Protein AF-A0A8H8DGX5-F1 (afdb_monomer)

Solvent-accessible surface area (backbone atoms only — not comparable to full-atom values): 12425 Å² total; per-residue (Å²): 137,85,83,86,73,70,70,66,57,62,66,70,76,58,77,70,97,82,66,95,74,72,73,77,76,46,53,68,57,53,39,52,53,36,49,49,57,37,48,64,55,73,50,54,71,78,89,77,65,89,70,89,73,80,76,54,49,68,50,48,32,48,53,38,50,51,50,35,48,52,58,53,44,56,55,46,26,74,76,59,35,63,68,54,41,51,51,48,48,48,50,13,25,51,52,22,47,53,51,45,50,52,48,30,52,50,50,25,72,76,66,71,44,65,51,50,74,74,70,58,79,79,58,41,66,53,4,32,56,31,17,47,31,42,52,44,27,73,74,43,34,84,46,67,48,62,37,78,93,58,79,42,76,44,47,29,36,42,36,42,39,52,54,45,50,48,38,45,55,48,18,71,75,53,70,47,54,64,55,35,50,26,27,52,37,1,34,50,46,29,44,52,39,48,40,55,62,39,76,52,96,94,38,66,22,55,86,52,75,85,71,35,77,52,57,32,42,60,82,94,76,86

pLDDT: mean 75.9, std 19.34, range [29.02, 96.75]

Nearest PDB structures (foldseek):
  8r2d-assembly1_D  TM=2.674E-01  e=3.491E+00  Homo sapiens
  8rbx-assembly1_d  TM=2.485E-01  e=2.627E+00  Homo sapiens
  8rc4-assembly1_d  TM=2.550E-01  e=4.220E+00  Homo sapiens

Organism: NCBI:txid278681

Radius of gyration: 19.04 Å; Cα contacts (8 Å, |Δi|>4): 240; chains: 1; bounding box: 58×37×53 Å

Mean predicted aligned error: 11.11 Å

Foldseek 3Di:
DDDDDPPVVVCLPDDDPPDDQDDNQPLVLQLLVLVVQLLVVLLDDPPPPPDDDPPVSVVSNVVSLVVSCVVLLVVCCVVQNPVLSVVLLCQQQPQLVVQLVVVLVVVCVVPVDCCSPPVADADSSLLSSLLSLLVCCVPFQQDWDAHDSNPDIDGSLQSNVVSLVSQVVSCVSRVNVSSSSSNVSSNVSSLCCQQAARDDPNDGHDPDPSSDPQSNDPPVRD

Sequence (222 aa):
IEGSGVPILDTLLFPDPADDGSPIQNPFQVTAVSLLGFYLRNSRSPEKEAQDEPDVLPMIALVVSVVSLLLCGKYLERVWGSRELLLFCAVSGVVPMFAAFLFFVFEYVGTNNPDYLYSVQANGMTAVLCGFSVAFKHLVPEHTVKLFAGAVSVRVKYFPFAFLALHLVLAILTGLLPRVVMAASGLMTSWVYVRFFRMQDGTRGDRSETFSFASFFPELIQ

InterPro domains:
  IPR013861 TMEM115/Pdh1/Rbl19 [PF08551] (59-137)
  IPR013861 TMEM115/Pdh1/Rbl19 [PTHR13377] (60-222)
  IPR035952 Rhomboid-like superfamily [G3DSA:1.20.1540.10] (58-203)
  IPR035952 Rhomboid-like superfamily [SSF144091] (62-197)

Secondary structure (DSSP, 8-state):
------HHHHHHH---TT-S------HHHHHHHHHHHHHHHHTS-GGG-SSS---HHHHHHHHHHHHHHHHHHHHHHHHH-HHHHHHHHHHHHHHHHHHHHHHHHHHHHHH--THHHHT----HHHHHHHHHHHHHHHH-TT-EEEEGGGTEEEEGGGHHHHHHHHHHHHHHHH--HHHHHHHHHHHHHHHHIIIII-EETTEES---GGG-SGGGS-GGG-

Structure (mmCIF, N/CA/C/O backbone):
data_AF-A0A8H8DGX5-F1
#
_entry.id   AF-A0A8H8DGX5-F1
#
loop_
_atom_site.group_PDB
_atom_site.id
_atom_site.type_symbol
_atom_site.label_atom_id
_atom_site.label_alt_id
_atom_site.label_comp_id
_atom_site.label_asym_id
_atom_site.label_entity_id
_atom_site.label_seq_id
_atom_site.pdbx_PDB_ins_code
_atom_site.Cartn_x
_atom_site.Cartn_y
_atom_site.Cartn_z
_atom_site.occupancy
_atom_site.B_iso_or_equiv
_atom_site.auth_seq_id
_atom_site.auth_comp_id
_atom_site.auth_asym_id
_atom_site.auth_atom_id
_atom_site.pdbx_PDB_model_num
ATOM 1 N N . ILE A 1 1 ? 37.840 15.564 19.193 1.00 36.91 1 ILE A N 1
ATOM 2 C CA . ILE A 1 1 ? 37.782 14.306 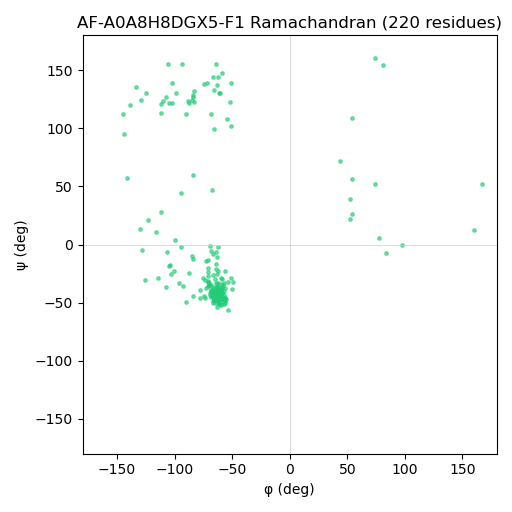18.417 1.00 36.91 1 ILE A CA 1
ATOM 3 C C . ILE A 1 1 ? 36.406 13.695 18.702 1.00 36.91 1 ILE A C 1
ATOM 5 O O . ILE A 1 1 ? 36.288 12.812 19.531 1.00 36.91 1 ILE A O 1
ATOM 9 N N . GLU A 1 2 ? 35.288 14.338 18.368 1.00 32.91 2 GLU A N 1
ATOM 10 C CA . GLU A 1 2 ? 34.785 14.683 17.027 1.00 32.91 2 GLU A CA 1
ATOM 11 C C . GLU A 1 2 ? 34.701 13.439 16.132 1.00 32.91 2 GLU A C 1
ATOM 13 O O . GLU A 1 2 ? 35.735 12.874 15.784 1.00 32.91 2 GLU A O 1
ATOM 18 N N . GLY A 1 3 ? 33.475 12.982 15.836 1.00 29.02 3 GLY A N 1
ATOM 19 C CA . GLY A 1 3 ? 33.256 11.768 15.041 1.00 29.02 3 GLY A CA 1
ATOM 20 C C . GLY A 1 3 ? 31.832 11.194 15.031 1.00 29.02 3 GLY A C 1
ATOM 21 O O . GLY A 1 3 ? 31.654 10.020 15.324 1.00 29.02 3 GLY A O 1
ATOM 22 N N . SER A 1 4 ? 30.834 12.027 14.714 1.00 34.44 4 SER A N 1
ATOM 23 C CA . SER A 1 4 ? 29.642 11.683 13.908 1.00 34.44 4 SER A CA 1
ATOM 24 C C . SER A 1 4 ? 28.901 10.352 14.166 1.00 34.44 4 SER A C 1
ATOM 26 O O . SER A 1 4 ? 28.879 9.470 13.308 1.00 34.44 4 SER A O 1
ATOM 28 N N . GLY A 1 5 ? 28.183 10.246 15.285 1.00 31.14 5 GLY A N 1
ATOM 29 C CA . GLY A 1 5 ? 26.970 9.421 15.346 1.00 31.14 5 GLY A CA 1
ATOM 30 C C . GLY A 1 5 ? 25.805 10.249 14.808 1.00 31.14 5 GLY A C 1
ATOM 31 O O . GLY A 1 5 ? 25.598 11.363 15.279 1.00 31.14 5 GLY A O 1
ATOM 32 N N . VAL A 1 6 ? 25.111 9.766 13.776 1.00 39.84 6 VAL A N 1
ATOM 33 C CA . VAL A 1 6 ? 24.032 10.485 13.077 1.00 39.84 6 VAL A CA 1
ATOM 34 C C . VAL A 1 6 ? 22.964 10.946 14.091 1.00 39.84 6 VAL A C 1
ATOM 36 O O . VAL A 1 6 ? 22.190 10.111 14.561 1.00 39.84 6 VAL A O 1
ATOM 39 N N . PRO A 1 7 ? 22.861 12.254 14.407 1.00 37.41 7 PRO A N 1
ATOM 40 C CA . PRO A 1 7 ? 22.011 12.763 15.493 1.00 37.41 7 PRO A CA 1
ATOM 41 C C . PRO A 1 7 ? 20.506 12.613 15.217 1.00 37.41 7 PRO A C 1
ATOM 43 O O . PRO A 1 7 ? 19.678 12.867 16.080 1.00 37.41 7 PRO A O 1
ATOM 46 N N . ILE A 1 8 ? 20.141 12.170 14.013 1.00 38.59 8 ILE A N 1
ATOM 47 C CA . ILE A 1 8 ? 18.756 11.991 13.576 1.00 38.59 8 ILE A CA 1
ATOM 48 C C . ILE A 1 8 ? 18.120 10.756 14.235 1.00 38.59 8 ILE A C 1
ATOM 50 O O . ILE A 1 8 ? 16.914 10.761 14.459 1.00 38.59 8 ILE A O 1
ATOM 54 N N . LEU A 1 9 ? 18.898 9.711 14.563 1.00 31.91 9 LEU A N 1
ATOM 55 C CA . LEU A 1 9 ? 18.352 8.456 15.103 1.00 31.91 9 LEU A CA 1
ATOM 56 C C . LEU A 1 9 ? 17.983 8.541 16.591 1.00 31.91 9 LEU A C 1
ATOM 58 O O . LEU A 1 9 ? 16.938 8.018 16.974 1.00 31.91 9 LEU A O 1
ATOM 62 N N . ASP A 1 10 ? 18.789 9.225 17.407 1.00 31.92 10 ASP A N 1
ATOM 63 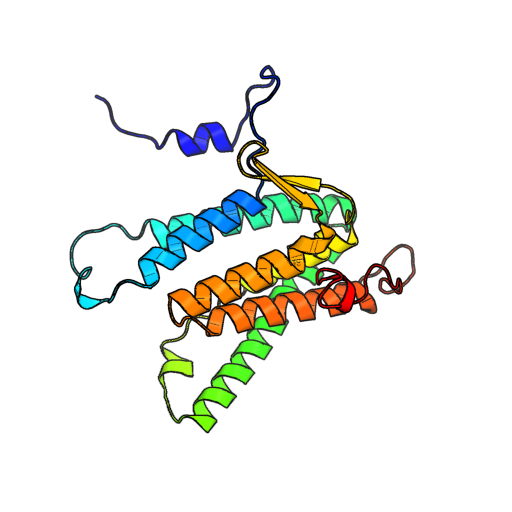C CA . ASP A 1 10 ? 18.521 9.365 18.847 1.00 31.92 10 ASP A CA 1
ATOM 64 C C . ASP A 1 10 ? 17.305 10.264 19.107 1.00 31.92 10 ASP A C 1
ATOM 66 O O . ASP A 1 10 ? 16.484 9.970 19.973 1.00 31.92 10 ASP A O 1
ATOM 70 N N . THR A 1 11 ? 17.106 11.291 18.275 1.00 38.62 11 THR A N 1
ATOM 71 C CA . THR A 1 11 ? 15.896 12.129 18.298 1.00 38.62 11 THR A CA 1
ATOM 72 C C . THR A 1 11 ? 14.648 11.395 17.778 1.00 38.62 11 THR A C 1
ATOM 74 O O . THR A 1 11 ? 13.528 11.790 18.094 1.00 38.62 11 THR A O 1
ATOM 77 N N . LEU A 1 12 ? 14.807 10.313 17.004 1.00 38.09 12 LEU A N 1
ATOM 78 C CA . LEU A 1 12 ? 13.698 9.538 16.425 1.00 38.09 12 LEU A CA 1
ATOM 79 C C . LEU A 1 12 ? 13.159 8.435 17.349 1.00 38.09 12 LEU A C 1
ATOM 81 O O . LEU A 1 12 ? 12.013 8.017 17.180 1.00 38.09 12 LEU A O 1
ATOM 85 N N . LEU A 1 13 ? 13.971 7.935 18.286 1.00 33.38 13 LEU A N 1
ATOM 86 C CA . LEU A 1 13 ? 13.658 6.734 19.073 1.00 33.38 13 LEU A CA 1
ATOM 87 C C . LEU A 1 13 ? 13.189 7.015 20.509 1.00 33.38 13 LEU A C 1
ATOM 89 O O . LEU A 1 13 ? 12.441 6.197 21.048 1.00 33.38 13 LEU A O 1
ATOM 93 N N . PHE A 1 14 ? 13.552 8.153 21.112 1.00 37.28 14 PHE A N 1
ATOM 94 C CA . PHE A 1 14 ? 13.179 8.483 22.495 1.00 37.28 14 PHE A CA 1
ATOM 95 C C . PHE A 1 14 ? 12.894 9.988 22.667 1.00 37.28 14 PHE A C 1
ATOM 97 O O . PHE A 1 14 ? 13.827 10.758 22.882 1.00 37.28 14 PHE A O 1
ATOM 104 N N . PRO A 1 15 ? 11.628 10.441 22.575 1.00 38.12 15 PRO A N 1
ATOM 105 C CA . PRO A 1 15 ? 11.299 11.836 22.848 1.00 38.12 15 PRO A CA 1
ATOM 106 C C . PRO A 1 15 ? 11.342 12.124 24.358 1.00 38.12 15 PRO A C 1
ATOM 108 O O . PRO A 1 15 ? 10.875 11.322 25.170 1.00 38.12 15 PRO A O 1
ATOM 111 N N . ASP A 1 16 ? 11.907 13.279 24.713 1.00 35.84 16 ASP A N 1
ATOM 112 C CA . ASP A 1 16 ? 11.967 13.812 26.078 1.00 35.84 16 ASP A CA 1
ATOM 113 C C . ASP A 1 16 ? 10.535 14.050 26.610 1.00 35.84 16 ASP A C 1
ATOM 115 O O . ASP A 1 16 ? 9.722 14.654 25.903 1.00 35.84 16 ASP A O 1
ATOM 119 N N . PRO A 1 17 ? 10.172 13.573 27.817 1.00 39.22 17 PRO A N 1
ATOM 120 C CA . PRO A 1 17 ? 8.807 13.668 28.346 1.00 39.22 17 PRO A CA 1
ATOM 121 C C . PRO A 1 17 ? 8.266 15.093 28.571 1.00 39.22 17 PRO A C 1
ATOM 123 O O . PRO A 1 17 ? 7.116 15.220 28.994 1.00 39.22 17 PRO A O 1
ATOM 126 N N . ALA A 1 18 ? 9.049 16.147 28.322 1.00 37.75 18 ALA A N 1
ATOM 127 C CA . ALA A 1 18 ? 8.712 17.523 28.689 1.00 37.75 18 ALA A CA 1
ATOM 128 C C . ALA A 1 18 ? 8.511 18.519 27.524 1.00 37.75 18 ALA A C 1
ATOM 130 O O . ALA A 1 18 ? 8.402 19.710 27.806 1.00 37.75 18 ALA A O 1
ATOM 131 N N . ASP A 1 19 ? 8.427 18.087 26.259 1.00 39.16 19 ASP A N 1
ATOM 132 C CA . ASP A 1 19 ? 8.264 19.014 25.119 1.00 39.16 19 ASP A CA 1
ATOM 133 C C . ASP A 1 19 ? 6.877 18.939 24.451 1.00 39.16 19 ASP A C 1
ATOM 135 O O . ASP A 1 19 ? 6.406 17.891 23.999 1.00 39.16 19 ASP A O 1
ATOM 139 N N . ASP A 1 20 ? 6.222 20.095 24.395 1.00 38.06 20 ASP A N 1
ATOM 140 C CA . ASP A 1 20 ? 4.807 20.354 24.144 1.00 38.06 20 ASP A CA 1
ATOM 141 C C . ASP A 1 20 ? 4.496 20.657 22.670 1.00 38.06 20 ASP A C 1
ATOM 143 O O . ASP A 1 20 ? 3.719 21.549 22.350 1.00 38.06 20 ASP A O 1
ATOM 147 N N . GLY A 1 21 ? 5.053 19.901 21.728 1.00 38.28 21 GLY A N 1
ATOM 148 C CA . GLY A 1 21 ? 4.774 20.168 20.310 1.00 38.28 21 GLY A CA 1
ATOM 149 C C . GLY A 1 21 ? 5.768 19.615 19.307 1.00 38.28 21 GLY A C 1
ATOM 150 O O . GLY A 1 21 ? 5.695 19.965 18.125 1.00 38.28 21 GLY A O 1
ATOM 151 N N . SER A 1 22 ? 6.671 18.732 19.728 1.00 33.09 22 SER A N 1
ATOM 152 C CA . SER A 1 22 ? 7.560 18.050 18.798 1.00 33.09 22 SER A CA 1
ATOM 153 C C . SER A 1 22 ? 6.756 17.172 17.819 1.00 33.09 22 SER A C 1
ATOM 155 O O . SER A 1 22 ? 5.780 16.508 18.196 1.00 33.09 22 SER A O 1
ATOM 157 N N . PRO A 1 23 ? 7.102 17.186 16.517 1.00 36.25 23 PRO A N 1
ATOM 158 C CA . PRO A 1 23 ? 6.368 16.429 15.524 1.00 36.25 23 PRO A CA 1
ATOM 159 C C . PRO A 1 23 ? 6.618 14.953 15.800 1.00 36.25 23 PRO A C 1
ATOM 161 O O . PRO A 1 23 ? 7.718 14.455 15.573 1.00 36.25 23 PRO A O 1
ATOM 164 N N . ILE A 1 24 ? 5.581 14.234 16.228 1.00 36.00 24 ILE A N 1
ATOM 165 C CA . ILE A 1 24 ? 5.517 12.787 16.041 1.00 36.00 24 ILE A CA 1
ATOM 166 C C . ILE A 1 24 ? 5.800 12.573 14.550 1.00 36.00 24 ILE A C 1
ATOM 168 O O . ILE A 1 24 ? 4.942 12.861 13.710 1.00 36.00 24 ILE A O 1
ATOM 172 N N . GLN A 1 25 ? 7.022 12.166 14.194 1.00 45.84 25 GLN A N 1
ATOM 173 C CA . GLN A 1 25 ? 7.358 11.863 12.812 1.00 45.84 25 GLN A CA 1
ATOM 174 C C . GLN A 1 25 ? 6.536 10.642 12.441 1.00 45.84 25 GLN A C 1
ATOM 176 O O . GLN A 1 25 ? 6.826 9.511 12.824 1.00 45.84 25 GLN A O 1
ATOM 181 N N . ASN A 1 26 ? 5.429 10.917 11.758 1.00 53.56 26 ASN A N 1
ATOM 182 C CA . ASN A 1 26 ? 4.460 9.929 11.356 1.00 53.56 26 ASN A CA 1
ATOM 183 C C . ASN A 1 26 ? 5.196 8.790 10.623 1.00 53.56 26 ASN A C 1
ATOM 185 O O . ASN A 1 26 ? 5.839 9.070 9.605 1.00 53.56 26 ASN A O 1
ATOM 189 N N . PRO A 1 27 ? 5.099 7.525 11.078 1.00 48.22 27 PRO A N 1
ATOM 190 C CA . PRO A 1 27 ? 5.798 6.406 10.454 1.00 48.22 27 PRO A CA 1
ATOM 191 C C . PRO A 1 27 ? 5.521 6.311 8.953 1.00 48.22 27 PRO A C 1
ATOM 193 O O . PRO A 1 27 ? 6.432 5.967 8.211 1.00 48.22 27 PRO A O 1
ATOM 196 N N . PHE A 1 28 ? 4.326 6.700 8.488 1.00 52.06 28 PHE A N 1
ATOM 197 C CA . PHE A 1 28 ? 3.990 6.748 7.059 1.00 52.06 28 PHE A CA 1
ATOM 198 C C . PHE A 1 28 ? 4.752 7.833 6.294 1.00 52.06 28 PHE A C 1
ATOM 200 O O . PHE A 1 28 ? 5.113 7.630 5.136 1.00 52.06 28 PHE A O 1
ATOM 207 N N . GLN A 1 29 ? 5.011 8.979 6.927 1.00 52.12 29 GLN A N 1
ATOM 208 C CA . GLN A 1 29 ? 5.809 10.050 6.334 1.00 52.12 29 GLN A CA 1
ATOM 209 C C . GLN A 1 29 ? 7.263 9.610 6.182 1.00 52.12 29 GLN A C 1
ATOM 211 O O . GLN A 1 29 ? 7.857 9.814 5.126 1.00 52.12 29 GLN A O 1
ATOM 216 N N . VAL A 1 30 ? 7.811 8.967 7.216 1.00 52.41 30 VAL A N 1
ATOM 217 C CA . VAL A 1 30 ? 9.171 8.424 7.192 1.00 52.41 30 VAL A CA 1
ATOM 218 C C . VAL A 1 30 ? 9.282 7.356 6.097 1.00 52.41 30 VAL A C 1
ATOM 220 O O . VAL A 1 30 ? 10.174 7.453 5.260 1.00 52.41 30 VAL A O 1
ATOM 223 N N . THR A 1 31 ? 8.318 6.427 5.990 1.00 57.84 31 THR A N 1
ATOM 224 C CA . THR A 1 31 ? 8.273 5.445 4.888 1.00 57.84 31 THR A CA 1
ATOM 225 C C . THR A 1 31 ? 8.263 6.110 3.517 1.00 57.84 31 THR A C 1
ATOM 227 O O . THR A 1 31 ? 9.036 5.720 2.647 1.00 57.84 31 THR A O 1
ATOM 230 N N . ALA A 1 32 ? 7.403 7.110 3.310 1.00 57.41 32 ALA A N 1
ATOM 231 C CA . ALA A 1 32 ? 7.254 7.764 2.014 1.00 57.41 32 ALA A CA 1
ATOM 232 C C . ALA A 1 32 ? 8.532 8.505 1.587 1.00 57.41 32 ALA A C 1
ATOM 234 O O . ALA A 1 32 ? 8.959 8.379 0.440 1.00 57.41 32 ALA A O 1
ATOM 235 N N . VAL A 1 33 ? 9.174 9.229 2.510 1.00 57.44 33 VAL A N 1
ATOM 236 C CA . VAL A 1 33 ? 10.413 9.978 2.239 1.00 57.44 33 VAL A CA 1
ATOM 237 C C . VAL A 1 33 ? 11.587 9.033 1.986 1.00 57.44 33 VAL A C 1
ATOM 239 O O . VAL A 1 33 ? 12.353 9.248 1.048 1.00 57.44 33 VAL A O 1
ATOM 242 N N . SER A 1 34 ? 11.717 7.954 2.758 1.00 57.34 34 SER A N 1
ATOM 243 C CA . SER A 1 34 ? 12.792 6.976 2.559 1.00 57.34 34 SER A CA 1
ATOM 244 C C . SER A 1 34 ? 12.607 6.152 1.291 1.00 57.34 34 SER A C 1
ATOM 246 O O . SER A 1 34 ? 13.586 5.874 0.600 1.00 57.34 34 SER A O 1
ATOM 248 N N . LEU A 1 35 ? 11.362 5.815 0.938 1.00 62.41 35 LEU A N 1
ATOM 249 C CA . LEU A 1 35 ? 11.052 5.201 -0.350 1.00 62.41 35 LEU A CA 1
ATOM 250 C C . LEU A 1 35 ? 11.410 6.138 -1.497 1.00 62.41 35 LEU A C 1
ATOM 252 O O . LEU A 1 35 ? 12.072 5.682 -2.419 1.00 62.41 35 LEU A O 1
ATOM 256 N N . LEU A 1 36 ? 11.037 7.422 -1.426 1.00 62.09 36 LEU A N 1
ATOM 257 C CA . LEU A 1 36 ? 11.379 8.430 -2.433 1.00 62.09 36 LEU A CA 1
ATOM 258 C C . LEU A 1 36 ? 12.900 8.602 -2.574 1.00 62.09 36 LEU A C 1
ATOM 260 O O . LEU A 1 36 ? 13.405 8.599 -3.692 1.00 62.09 36 LEU A O 1
ATOM 264 N N . GLY A 1 37 ? 13.638 8.689 -1.463 1.00 57.62 37 GLY A N 1
ATOM 265 C CA . GLY A 1 37 ? 15.101 8.800 -1.469 1.00 57.62 37 GLY A CA 1
ATOM 266 C C . GLY A 1 37 ? 15.792 7.588 -2.100 1.00 57.62 37 GLY A C 1
ATOM 267 O O . GLY A 1 37 ? 16.657 7.747 -2.960 1.00 57.62 37 GLY A O 1
ATOM 268 N N . PHE A 1 38 ? 15.357 6.375 -1.747 1.00 60.88 38 PHE A N 1
ATOM 269 C CA . PHE A 1 38 ? 15.803 5.143 -2.405 1.00 60.88 38 PHE A CA 1
ATOM 270 C C . PHE A 1 38 ? 15.493 5.160 -3.907 1.00 60.88 38 PHE A C 1
ATOM 272 O O . PHE A 1 38 ? 16.322 4.780 -4.735 1.00 60.88 38 PHE A O 1
ATOM 279 N N . TYR A 1 39 ? 14.304 5.643 -4.261 1.00 57.31 39 TYR A N 1
ATOM 280 C CA . TYR A 1 39 ? 13.828 5.671 -5.634 1.00 57.31 39 TYR A CA 1
ATOM 281 C C . TYR A 1 39 ? 14.615 6.620 -6.536 1.00 57.31 39 TYR A C 1
ATOM 283 O O . TYR A 1 39 ? 14.966 6.254 -7.655 1.00 57.31 39 TYR A O 1
ATOM 291 N N . LEU A 1 40 ? 14.908 7.828 -6.053 1.00 56.28 40 LEU A N 1
ATOM 292 C CA . LEU A 1 40 ? 15.629 8.838 -6.825 1.00 56.28 40 LEU A CA 1
ATOM 293 C C . LEU A 1 40 ? 17.056 8.384 -7.163 1.00 56.28 40 LEU A C 1
ATOM 295 O O . LEU A 1 40 ? 17.532 8.681 -8.259 1.00 56.28 40 LEU A O 1
ATOM 299 N N . ARG A 1 41 ? 17.715 7.604 -6.293 1.00 57.22 41 ARG A N 1
ATOM 300 C CA . ARG A 1 41 ? 19.047 7.049 -6.587 1.00 57.22 41 ARG A CA 1
ATOM 301 C C . ARG A 1 41 ? 19.007 5.892 -7.579 1.00 57.22 41 ARG A C 1
ATOM 303 O O . ARG A 1 41 ? 19.779 5.910 -8.527 1.00 57.22 41 ARG A O 1
ATOM 310 N N . ASN A 1 42 ? 18.074 4.948 -7.432 1.00 52.78 42 ASN A N 1
ATOM 311 C CA . ASN A 1 42 ? 17.970 3.793 -8.339 1.00 52.78 42 ASN A CA 1
ATOM 312 C C . ASN A 1 42 ? 17.560 4.175 -9.783 1.00 52.78 42 ASN A C 1
ATOM 314 O O . ASN A 1 42 ? 17.554 3.325 -10.666 1.00 52.78 42 ASN A O 1
ATOM 318 N N . SER A 1 43 ? 17.192 5.439 -10.025 1.00 54.41 43 SER A N 1
ATOM 319 C CA . SER A 1 43 ? 16.937 6.002 -11.360 1.00 54.41 43 SER A CA 1
ATOM 320 C C . SER A 1 43 ? 18.197 6.492 -12.091 1.00 54.41 43 SER A C 1
ATOM 322 O O . SER A 1 43 ? 18.138 6.786 -13.284 1.00 54.41 43 SER A O 1
ATOM 324 N N . ARG A 1 44 ? 19.343 6.606 -11.401 1.00 49.69 44 ARG A N 1
ATOM 325 C CA . ARG A 1 44 ? 20.615 6.996 -12.023 1.00 49.69 44 ARG A CA 1
ATOM 326 C C . ARG A 1 44 ? 21.298 5.770 -12.637 1.00 49.69 44 ARG A C 1
ATOM 328 O O . ARG A 1 44 ? 21.448 4.746 -11.984 1.00 49.69 44 ARG A O 1
ATOM 335 N N . SER A 1 45 ? 21.687 5.903 -13.908 1.00 46.44 45 SER A N 1
ATOM 336 C CA . SER A 1 45 ? 22.320 4.860 -14.729 1.00 46.44 45 SER A CA 1
ATOM 337 C C . SER A 1 45 ? 23.537 4.206 -14.038 1.00 46.44 45 SER A C 1
ATOM 339 O O . SER A 1 45 ? 24.358 4.936 -13.473 1.00 46.44 45 SER A O 1
ATOM 341 N N . PRO A 1 46 ? 23.701 2.869 -14.138 1.00 49.44 46 PRO A N 1
ATOM 342 C CA . PRO A 1 46 ? 24.761 2.094 -13.475 1.00 49.44 46 PRO A CA 1
ATOM 343 C C . PRO A 1 46 ? 26.197 2.443 -13.905 1.00 49.44 46 PRO A C 1
ATOM 345 O O . PRO A 1 46 ? 27.146 2.017 -13.255 1.00 49.44 46 PRO A O 1
ATOM 348 N N . GLU A 1 47 ? 26.393 3.237 -14.961 1.00 48.06 47 GLU A N 1
ATOM 349 C CA . GLU A 1 47 ? 27.731 3.578 -15.472 1.00 48.06 47 GLU A CA 1
ATOM 350 C C . GLU A 1 47 ? 28.554 4.520 -14.574 1.00 48.06 47 GLU A C 1
ATOM 352 O O . GLU A 1 47 ? 29.753 4.662 -14.801 1.00 48.06 47 GLU A O 1
ATOM 357 N N . LYS A 1 48 ? 27.960 5.177 -13.565 1.00 44.59 48 LYS A N 1
ATOM 358 C CA . LYS A 1 48 ? 28.670 6.196 -12.762 1.00 44.59 48 LYS A CA 1
ATOM 359 C C . LYS A 1 48 ? 29.070 5.791 -11.340 1.00 44.59 48 LYS A C 1
ATOM 361 O O . LYS A 1 48 ? 29.785 6.559 -10.710 1.00 44.59 48 LYS A O 1
ATOM 366 N N . GLU A 1 49 ? 28.662 4.626 -10.839 1.00 47.78 49 GLU A N 1
ATOM 367 C CA . GLU A 1 49 ? 28.827 4.258 -9.415 1.00 47.78 49 GLU A CA 1
ATOM 368 C C . GLU A 1 49 ? 29.619 2.955 -9.185 1.00 47.78 49 GLU A C 1
ATOM 370 O O . GLU A 1 49 ? 29.546 2.363 -8.115 1.00 47.78 49 GLU A O 1
ATOM 375 N N . ALA A 1 50 ? 30.430 2.495 -10.144 1.00 48.34 50 ALA A N 1
ATOM 376 C CA . ALA A 1 50 ? 31.298 1.329 -9.922 1.00 48.34 50 ALA A CA 1
ATOM 377 C C . ALA A 1 50 ? 32.464 1.586 -8.933 1.00 48.34 50 ALA A C 1
ATOM 379 O O . ALA A 1 50 ? 33.241 0.673 -8.661 1.00 48.34 50 ALA A O 1
ATOM 380 N N . GLN A 1 51 ? 32.607 2.798 -8.387 1.00 43.50 51 GLN A N 1
ATOM 381 C CA . GLN A 1 51 ? 33.721 3.151 -7.509 1.00 43.50 51 GLN A CA 1
ATOM 382 C C . GLN A 1 51 ? 33.262 4.134 -6.407 1.00 43.50 51 GLN A C 1
ATOM 384 O O . GLN A 1 51 ? 32.958 5.286 -6.698 1.00 43.50 51 GLN A O 1
ATOM 389 N N . ASP A 1 52 ? 33.252 3.671 -5.151 1.00 46.94 52 ASP A N 1
ATOM 390 C CA . ASP A 1 52 ? 33.307 4.474 -3.909 1.00 46.94 52 ASP A CA 1
ATOM 391 C C . ASP A 1 52 ? 32.079 5.281 -3.413 1.00 46.94 52 ASP A C 1
ATOM 393 O O . ASP A 1 52 ? 32.221 6.423 -2.980 1.00 46.94 52 ASP A O 1
ATOM 397 N N . GLU A 1 53 ? 30.890 4.678 -3.279 1.00 52.75 53 GLU A N 1
ATOM 398 C CA . GLU A 1 53 ? 29.933 5.145 -2.251 1.00 52.75 53 GLU A CA 1
ATOM 399 C C . GLU A 1 53 ? 29.340 3.973 -1.452 1.00 52.75 53 GLU A C 1
ATOM 401 O O . GLU A 1 53 ? 28.931 2.978 -2.047 1.00 52.75 53 GLU A O 1
ATOM 406 N N . PRO A 1 54 ? 29.249 4.059 -0.109 1.00 54.09 54 PRO A N 1
ATOM 407 C CA . PRO A 1 54 ? 28.638 3.005 0.691 1.00 54.09 54 PRO A CA 1
ATOM 408 C C . PRO A 1 54 ? 27.157 2.830 0.312 1.00 54.09 54 PRO A C 1
ATOM 410 O O . PRO A 1 54 ? 26.449 3.805 0.046 1.00 54.09 54 PRO A O 1
ATOM 413 N N . ASP A 1 55 ? 26.664 1.589 0.327 1.00 63.06 55 ASP A N 1
ATOM 414 C CA . ASP A 1 55 ? 25.279 1.184 0.019 1.00 63.06 55 ASP A CA 1
ATOM 415 C C . ASP A 1 55 ? 24.243 1.675 1.063 1.00 63.06 55 ASP A C 1
ATOM 417 O O . ASP A 1 55 ? 23.384 0.939 1.544 1.00 63.06 55 ASP A O 1
ATOM 421 N N . VAL A 1 56 ? 24.295 2.947 1.458 1.00 66.12 56 VAL A N 1
ATOM 422 C CA . VAL A 1 56 ? 23.536 3.504 2.587 1.00 66.12 56 VAL A CA 1
ATOM 423 C C . VAL A 1 56 ? 22.040 3.619 2.314 1.00 66.12 56 VAL A C 1
ATOM 425 O O . VAL A 1 56 ? 21.231 3.467 3.221 1.00 66.12 56 VAL A O 1
ATOM 428 N N . LEU A 1 57 ? 21.630 3.855 1.069 1.00 65.75 57 LEU A N 1
ATOM 429 C CA . LEU A 1 57 ? 20.226 4.095 0.720 1.00 65.75 57 LEU A CA 1
ATOM 430 C C . LEU A 1 57 ? 19.322 2.851 0.741 1.00 65.75 57 LEU A C 1
ATOM 432 O O . LEU A 1 57 ? 18.246 2.946 1.337 1.00 65.75 57 LEU A O 1
ATOM 436 N N . PRO A 1 58 ? 19.700 1.686 0.171 1.00 70.50 58 PRO A N 1
ATOM 437 C CA . PRO A 1 58 ? 18.948 0.449 0.399 1.00 70.50 58 PRO A CA 1
ATOM 438 C C . PRO A 1 58 ? 18.884 0.095 1.887 1.00 70.50 58 PRO A C 1
ATOM 440 O O . PRO A 1 58 ? 17.833 -0.334 2.361 1.00 70.50 58 PRO A O 1
ATOM 443 N N . MET A 1 59 ? 19.959 0.341 2.643 1.00 75.06 59 MET A N 1
ATOM 444 C CA . MET A 1 59 ? 19.963 0.131 4.090 1.00 75.06 59 MET A CA 1
ATOM 445 C C . MET A 1 59 ? 18.999 1.069 4.823 1.00 75.06 59 MET A C 1
ATOM 447 O O . MET A 1 59 ? 18.239 0.610 5.670 1.00 75.06 59 MET A O 1
ATOM 451 N N . ILE A 1 60 ? 18.951 2.356 4.468 1.00 76.44 60 ILE A N 1
ATOM 452 C CA . ILE A 1 60 ? 17.983 3.310 5.028 1.00 76.44 60 ILE A CA 1
ATOM 453 C C . ILE A 1 60 ? 16.552 2.869 4.704 1.00 76.44 60 ILE A C 1
ATOM 455 O O . ILE A 1 60 ? 15.708 2.832 5.597 1.00 76.44 60 ILE A O 1
ATOM 459 N N . ALA A 1 61 ? 16.267 2.486 3.456 1.00 74.31 61 ALA A N 1
ATOM 460 C CA . ALA A 1 61 ? 14.940 2.012 3.063 1.00 74.31 61 ALA A CA 1
ATOM 461 C C . ALA A 1 61 ? 14.535 0.730 3.805 1.00 74.31 61 ALA A C 1
ATOM 463 O O . ALA A 1 61 ? 13.372 0.590 4.194 1.00 74.31 61 ALA A O 1
ATOM 464 N N . LEU A 1 62 ? 15.484 -0.181 4.036 1.00 77.62 62 LEU A N 1
ATOM 465 C CA . LEU A 1 62 ? 15.285 -1.383 4.840 1.00 77.62 62 LEU A CA 1
ATOM 466 C C . LEU A 1 62 ? 14.957 -1.022 6.292 1.00 77.62 62 LEU A C 1
ATOM 468 O O . LEU A 1 62 ? 13.920 -1.447 6.795 1.00 77.62 62 LEU A O 1
ATOM 472 N N . VAL A 1 63 ? 15.799 -0.212 6.943 1.00 84.88 63 VAL A N 1
ATOM 473 C CA . VAL A 1 63 ? 15.606 0.231 8.333 1.00 84.88 63 VAL A CA 1
ATOM 474 C C . VAL A 1 63 ? 14.248 0.895 8.488 1.00 84.88 63 VAL A C 1
ATOM 476 O O . VAL A 1 63 ? 13.486 0.545 9.384 1.00 84.88 63 VAL A O 1
ATOM 479 N N . VAL A 1 64 ? 13.899 1.795 7.574 1.00 81.00 64 VAL A N 1
ATOM 480 C CA . VAL A 1 64 ? 12.618 2.493 7.609 1.00 81.00 64 VAL A CA 1
ATOM 481 C C . VAL A 1 64 ? 11.463 1.523 7.412 1.00 81.00 64 VAL A C 1
ATOM 483 O O . VAL A 1 64 ? 10.504 1.578 8.169 1.00 81.00 64 VAL A O 1
ATOM 486 N N . SER A 1 65 ? 11.558 0.589 6.466 1.00 84.12 65 SER A N 1
ATOM 487 C CA . SER A 1 65 ? 10.510 -0.415 6.263 1.00 84.12 65 SER A CA 1
ATOM 488 C C . SER A 1 65 ? 10.313 -1.295 7.499 1.00 84.12 65 SER A C 1
ATOM 490 O O . SER A 1 65 ? 9.175 -1.575 7.868 1.00 84.12 65 SER A O 1
ATOM 492 N N . VAL A 1 66 ? 11.400 -1.689 8.170 1.00 87.38 66 VAL A N 1
ATOM 493 C CA . VAL A 1 66 ? 11.358 -2.463 9.420 1.00 87.38 66 VAL A CA 1
ATOM 494 C C . VAL A 1 66 ? 10.736 -1.640 10.545 1.00 87.38 66 VAL A C 1
ATOM 496 O O . VAL A 1 66 ? 9.823 -2.117 11.210 1.00 87.38 66 VAL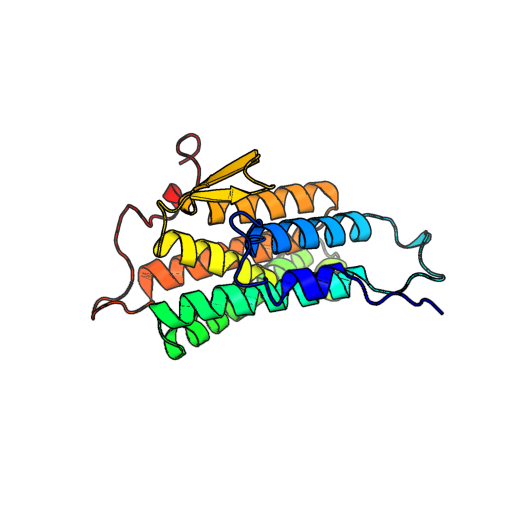 A O 1
ATOM 499 N N . VAL A 1 67 ? 11.164 -0.393 10.739 1.00 86.44 67 VAL A N 1
ATOM 500 C CA . VAL A 1 67 ? 10.594 0.500 11.757 1.00 86.44 67 VAL A CA 1
ATOM 501 C C . VAL A 1 67 ? 9.105 0.728 11.500 1.00 86.44 67 VAL A C 1
ATOM 503 O O . VAL A 1 67 ? 8.293 0.576 12.411 1.00 86.44 67 VAL A O 1
ATOM 506 N N . SER A 1 68 ? 8.712 1.013 10.260 1.00 85.69 68 SER A N 1
ATOM 507 C CA . SER A 1 68 ? 7.311 1.184 9.877 1.00 85.69 68 SER A CA 1
ATOM 508 C C . SER A 1 68 ? 6.498 -0.087 10.104 1.00 85.69 68 SER A C 1
ATOM 510 O O . SER A 1 68 ? 5.391 0.003 10.635 1.00 85.69 68 SER A O 1
ATOM 512 N N . LEU A 1 69 ? 7.049 -1.261 9.775 1.00 88.81 69 LEU A N 1
ATOM 513 C CA . LEU A 1 69 ? 6.422 -2.550 10.058 1.00 88.81 69 LEU A CA 1
ATOM 514 C C . LEU A 1 69 ? 6.200 -2.738 11.563 1.00 88.81 69 LEU A C 1
ATOM 516 O O . LEU A 1 69 ? 5.107 -3.118 11.966 1.00 88.81 69 LEU A O 1
ATOM 520 N N . LEU A 1 70 ? 7.202 -2.447 12.394 1.00 86.88 70 LEU A N 1
ATOM 521 C CA . LEU A 1 70 ? 7.122 -2.620 13.845 1.00 86.88 70 LEU A CA 1
ATOM 522 C C . LEU A 1 70 ? 6.143 -1.636 14.493 1.00 86.88 70 LEU A C 1
ATOM 524 O O . LEU A 1 70 ? 5.321 -2.042 15.311 1.00 86.88 70 LEU A O 1
ATOM 528 N N . LEU A 1 71 ? 6.186 -0.356 14.115 1.00 84.19 71 LEU A N 1
ATOM 529 C CA . LEU A 1 71 ? 5.301 0.673 14.669 1.00 84.19 71 LEU A CA 1
ATOM 530 C C . LEU A 1 71 ? 3.842 0.430 14.272 1.00 84.19 71 LEU A C 1
ATOM 532 O O . LEU A 1 71 ? 2.955 0.419 15.128 1.00 84.19 71 LEU A O 1
ATOM 536 N N . CYS A 1 72 ? 3.595 0.182 12.984 1.00 87.12 72 CYS A N 1
ATOM 537 C CA . CYS A 1 72 ? 2.253 -0.111 12.492 1.00 87.12 72 CYS A CA 1
ATOM 538 C C . CYS A 1 72 ? 1.754 -1.463 13.006 1.00 87.12 72 CYS A C 1
ATOM 540 O O . CYS A 1 72 ? 0.611 -1.574 13.446 1.00 87.12 72 CYS A O 1
ATOM 542 N N . GLY A 1 73 ? 2.623 -2.473 12.998 1.00 89.38 73 GLY A N 1
ATOM 543 C CA . GLY A 1 73 ? 2.340 -3.810 13.499 1.00 89.38 73 GLY A CA 1
ATOM 544 C C . GLY A 1 73 ? 1.950 -3.786 14.969 1.00 89.38 73 GLY A C 1
ATOM 545 O O . GLY A 1 73 ? 0.915 -4.334 15.312 1.00 89.38 73 GLY A O 1
ATOM 546 N N . LYS A 1 74 ? 2.678 -3.061 15.826 1.00 86.62 74 LYS A N 1
ATOM 547 C CA . LYS A 1 74 ? 2.338 -2.919 17.251 1.00 86.62 74 LYS A CA 1
ATOM 548 C C . LYS A 1 74 ? 0.961 -2.289 17.467 1.00 86.62 74 LYS A C 1
ATOM 550 O O . LYS A 1 74 ? 0.222 -2.704 18.361 1.00 86.62 74 LYS A O 1
ATOM 555 N N . TYR A 1 75 ? 0.599 -1.292 16.656 1.00 87.31 75 TYR A N 1
ATOM 556 C CA . TYR A 1 75 ? -0.742 -0.711 16.705 1.00 87.31 75 TYR A CA 1
ATOM 557 C C . TYR A 1 75 ? -1.807 -1.741 16.307 1.00 87.31 75 TYR A C 1
ATOM 559 O O . TYR A 1 75 ? -2.771 -1.943 17.042 1.00 87.31 75 TYR A O 1
ATOM 567 N N . LEU A 1 76 ? -1.618 -2.428 15.176 1.00 87.06 76 LEU A N 1
ATOM 568 C CA . LEU A 1 76 ? -2.557 -3.438 14.686 1.00 87.06 76 LEU A CA 1
ATOM 569 C C . LEU A 1 76 ? -2.661 -4.643 15.628 1.00 87.06 76 LEU A C 1
ATOM 571 O O . LEU A 1 76 ? -3.757 -5.144 15.847 1.00 87.06 76 LEU A O 1
ATOM 575 N N . GLU A 1 77 ? -1.558 -5.069 16.240 1.00 90.62 77 GLU A N 1
ATOM 576 C CA . GLU A 1 77 ? -1.513 -6.149 17.225 1.00 90.62 77 GLU A CA 1
ATOM 577 C C . GLU A 1 77 ? -2.405 -5.839 18.424 1.00 90.62 77 GLU A C 1
ATOM 579 O O . GLU A 1 77 ? -3.154 -6.701 18.875 1.00 90.62 77 GLU A O 1
ATOM 584 N N . ARG A 1 78 ? -2.385 -4.591 18.907 1.00 87.31 78 ARG A N 1
ATOM 585 C CA . ARG A 1 78 ? -3.229 -4.163 20.027 1.00 87.31 78 ARG A CA 1
ATOM 586 C C . ARG A 1 78 ? -4.721 -4.266 19.705 1.00 87.31 78 ARG A C 1
ATOM 588 O O . ARG A 1 78 ? -5.512 -4.522 20.607 1.00 87.31 78 ARG A O 1
ATOM 595 N N . VAL A 1 79 ? -5.107 -4.040 18.449 1.00 88.19 79 VAL A N 1
ATOM 596 C CA . VAL A 1 79 ? -6.518 -4.009 18.034 1.00 88.19 79 VAL A CA 1
ATOM 597 C C . VAL A 1 79 ? -7.005 -5.375 17.546 1.00 88.19 79 VAL A C 1
ATOM 599 O O . VAL A 1 79 ? -8.163 -5.725 17.743 1.00 88.19 79 VAL A O 1
ATOM 602 N N . TRP A 1 80 ? -6.152 -6.147 16.871 1.00 89.62 80 TRP A N 1
ATOM 603 C CA . TRP A 1 80 ? -6.524 -7.410 16.218 1.00 89.62 80 TRP A CA 1
ATOM 604 C C . TRP A 1 80 ? -6.041 -8.651 16.973 1.00 89.62 80 TRP A C 1
ATOM 606 O O . TRP A 1 80 ? -6.557 -9.742 16.740 1.00 89.62 80 TRP A O 1
ATOM 616 N N . GLY A 1 81 ? -5.064 -8.502 17.864 1.00 91.88 81 GLY A N 1
ATOM 617 C CA . GLY A 1 81 ? -4.325 -9.606 18.463 1.00 91.88 81 GLY A CA 1
ATOM 618 C C . GLY A 1 81 ? -3.208 -10.132 17.555 1.00 91.88 81 GLY A C 1
ATOM 619 O O . GLY A 1 81 ? -3.260 -10.036 16.325 1.00 91.88 81 GLY A O 1
ATOM 620 N N . SER A 1 82 ? -2.189 -10.737 18.169 1.00 93.06 82 SER A N 1
ATOM 621 C CA . SER A 1 82 ? -0.969 -11.193 17.485 1.00 93.06 82 SER A CA 1
ATOM 622 C C . SER A 1 82 ? -1.244 -12.258 16.422 1.00 93.06 82 SER A C 1
ATOM 624 O O . SER A 1 82 ? -0.633 -12.246 15.356 1.00 93.06 82 SER A O 1
ATOM 626 N N . ARG A 1 83 ? -2.198 -13.165 16.679 1.00 93.25 83 ARG A N 1
ATOM 627 C CA . ARG A 1 83 ? -2.561 -14.243 15.746 1.00 93.25 83 ARG A CA 1
ATOM 628 C C . ARG A 1 83 ? -3.107 -13.697 14.428 1.00 93.25 83 ARG A C 1
ATOM 630 O O . ARG A 1 83 ? -2.660 -14.113 13.363 1.00 93.25 83 ARG A O 1
ATOM 637 N N . GLU A 1 84 ? -4.067 -12.781 14.503 1.00 92.75 84 GLU A N 1
ATOM 638 C CA . GLU A 1 84 ? -4.696 -12.203 13.313 1.00 92.75 84 GLU A CA 1
ATOM 639 C C . GLU A 1 84 ? -3.739 -11.277 12.566 1.00 92.75 84 GLU A C 1
ATOM 641 O O . GLU A 1 84 ? -3.733 -11.280 11.337 1.00 92.75 84 GLU A O 1
ATOM 646 N N . LEU A 1 85 ? -2.885 -10.537 13.283 1.00 94.38 85 LEU A N 1
ATOM 647 C CA . LEU A 1 85 ? -1.829 -9.746 12.656 1.00 94.38 85 LEU A CA 1
ATOM 648 C C . LEU A 1 85 ? -0.840 -10.631 11.889 1.00 94.38 85 LEU A C 1
ATOM 650 O O . LEU A 1 85 ? -0.507 -10.327 10.747 1.00 94.38 85 LEU A O 1
ATOM 654 N N . LEU A 1 86 ? -0.381 -11.731 12.490 1.00 95.12 86 LEU A N 1
ATOM 655 C CA . LEU A 1 86 ? 0.570 -12.632 11.843 1.00 95.12 86 LEU A CA 1
ATOM 656 C C . LEU A 1 86 ? -0.042 -13.279 10.596 1.00 95.12 86 LEU A C 1
ATOM 658 O O . LEU A 1 86 ? 0.612 -13.332 9.555 1.00 95.12 86 LEU A O 1
ATOM 662 N N . LEU A 1 87 ? -1.310 -13.698 10.671 1.00 95.75 87 LEU A N 1
ATOM 663 C CA . LEU A 1 87 ? -2.041 -14.224 9.517 1.00 95.75 87 LEU A CA 1
ATOM 664 C C . LEU A 1 87 ? -2.207 -13.157 8.426 1.00 95.75 87 LEU A C 1
ATOM 666 O O . LEU A 1 87 ? -1.961 -13.439 7.254 1.00 95.75 87 LEU A O 1
ATOM 670 N N . PHE A 1 88 ? -2.549 -11.924 8.803 1.00 96.19 88 PHE A N 1
ATOM 671 C CA . PHE A 1 88 ? -2.640 -10.804 7.872 1.00 96.19 88 PHE A CA 1
ATOM 672 C C . PHE A 1 88 ? -1.306 -10.537 7.164 1.00 96.19 88 PHE A C 1
ATOM 674 O O . PHE A 1 88 ? -1.277 -10.442 5.937 1.00 96.19 88 PHE A O 1
ATOM 681 N N . CYS A 1 89 ? -0.197 -10.443 7.904 1.00 95.94 89 CYS A N 1
ATOM 682 C CA . CYS A 1 89 ? 1.139 -10.229 7.342 1.00 95.94 89 CYS A CA 1
ATOM 683 C C . CYS A 1 89 ? 1.563 -11.387 6.429 1.00 95.94 89 CYS A C 1
ATOM 685 O O . CYS A 1 89 ? 2.114 -11.151 5.357 1.00 95.94 89 CYS A O 1
ATOM 687 N N . ALA A 1 90 ? 1.263 -12.633 6.809 1.00 95.69 90 ALA A N 1
ATOM 688 C CA . ALA A 1 90 ? 1.551 -13.800 5.981 1.00 95.69 90 ALA A CA 1
ATOM 689 C C . ALA A 1 90 ? 0.764 -13.764 4.662 1.00 95.69 90 ALA A C 1
ATOM 691 O O . ALA A 1 90 ? 1.348 -13.909 3.591 1.00 95.69 90 ALA A O 1
ATOM 692 N N . VAL A 1 91 ? -0.546 -13.507 4.717 1.00 96.38 91 VAL A N 1
ATOM 693 C CA . VAL A 1 91 ? -1.401 -13.452 3.520 1.00 96.38 91 VAL A CA 1
ATOM 694 C C . VAL A 1 91 ? -1.009 -12.278 2.617 1.00 96.38 91 VAL A C 1
ATOM 696 O O . VAL A 1 91 ? -0.817 -12.470 1.419 1.00 96.38 91 VAL A O 1
ATOM 699 N N . SER A 1 92 ? -0.828 -11.084 3.185 1.00 95.56 92 SER A N 1
ATOM 700 C CA . SER A 1 92 ? -0.436 -9.872 2.444 1.00 95.56 92 SER A CA 1
ATOM 701 C C . SER A 1 92 ? 1.022 -9.863 1.969 1.00 95.56 92 SER A C 1
ATOM 703 O O . SER A 1 92 ? 1.367 -9.061 1.109 1.00 95.56 92 SER A O 1
ATOM 705 N N . GLY A 1 93 ? 1.881 -10.752 2.472 1.00 93.44 93 GLY A N 1
ATOM 706 C CA . GLY A 1 93 ? 3.227 -10.961 1.938 1.00 93.44 93 GLY A CA 1
ATOM 707 C C . GLY A 1 93 ? 3.266 -12.029 0.844 1.00 93.44 93 GLY A C 1
ATOM 708 O O . GLY A 1 93 ? 3.805 -11.796 -0.235 1.00 93.44 93 GLY A O 1
ATOM 709 N N . VAL A 1 94 ? 2.669 -13.196 1.103 1.00 95.19 94 VAL A N 1
ATOM 710 C CA . VAL A 1 94 ? 2.805 -14.382 0.242 1.00 95.19 94 VAL A CA 1
ATOM 711 C C . VAL A 1 94 ? 1.926 -14.304 -1.006 1.00 95.19 94 VAL A C 1
ATOM 713 O O . VAL A 1 94 ? 2.405 -14.579 -2.105 1.00 95.19 94 VAL A O 1
ATOM 716 N N . VAL A 1 95 ? 0.652 -13.916 -0.874 1.00 96.06 95 VAL A N 1
ATOM 717 C CA . VAL A 1 95 ? -0.271 -13.880 -2.025 1.00 96.06 95 VAL A CA 1
ATOM 718 C C . VAL A 1 95 ? 0.179 -12.852 -3.076 1.00 96.06 95 VAL A C 1
ATOM 720 O O . VAL A 1 95 ? 0.232 -13.213 -4.253 1.00 96.06 95 VAL A O 1
ATOM 723 N N . PRO A 1 96 ? 0.597 -11.625 -2.707 1.00 95.12 96 PRO A N 1
ATOM 724 C CA . PRO A 1 96 ? 1.151 -10.660 -3.659 1.00 95.12 96 PRO A CA 1
ATOM 725 C C . PRO A 1 96 ? 2.441 -11.125 -4.326 1.00 95.12 96 PRO A C 1
ATOM 727 O O . PRO A 1 96 ? 2.620 -10.887 -5.515 1.00 95.12 96 PRO A O 1
ATOM 730 N N . MET A 1 97 ? 3.321 -11.830 -3.604 1.00 92.31 97 MET A N 1
ATOM 731 C CA . MET A 1 97 ? 4.522 -12.415 -4.210 1.00 92.31 97 MET A CA 1
ATOM 732 C C . MET A 1 97 ? 4.166 -13.450 -5.278 1.00 92.31 97 MET A C 1
ATOM 734 O O . MET A 1 97 ? 4.743 -13.427 -6.362 1.00 92.31 97 MET A O 1
ATOM 738 N N . PHE A 1 98 ? 3.194 -14.322 -5.007 1.00 93.62 98 PHE A N 1
ATOM 739 C CA . PHE A 1 98 ? 2.732 -15.290 -5.998 1.00 93.62 98 PHE A CA 1
ATOM 740 C C . PHE A 1 98 ? 2.063 -14.607 -7.200 1.00 93.62 98 PHE A C 1
ATOM 742 O O . PHE A 1 98 ? 2.342 -14.956 -8.344 1.00 93.62 98 PHE A O 1
ATOM 749 N N . ALA A 1 99 ? 1.237 -13.584 -6.961 1.00 92.56 99 ALA A N 1
ATOM 750 C CA . ALA A 1 99 ? 0.626 -12.792 -8.027 1.00 92.56 99 ALA A CA 1
ATOM 751 C C . ALA A 1 99 ? 1.678 -12.081 -8.898 1.00 92.56 99 ALA A C 1
ATOM 753 O O . ALA A 1 99 ? 1.573 -12.096 -10.123 1.00 92.56 99 ALA A O 1
ATOM 754 N N . ALA A 1 100 ? 2.713 -11.505 -8.284 1.00 89.12 100 ALA A N 1
ATOM 755 C CA . ALA A 1 100 ? 3.809 -10.859 -8.996 1.00 89.12 100 ALA A CA 1
ATOM 756 C C . ALA A 1 100 ? 4.646 -11.859 -9.800 1.00 89.12 100 ALA A C 1
ATOM 758 O O . ALA A 1 100 ? 4.999 -11.573 -10.940 1.00 89.12 100 ALA A O 1
ATOM 759 N N . PHE A 1 101 ? 4.905 -13.051 -9.254 1.00 89.75 101 PHE A N 1
ATOM 760 C CA . PHE A 1 101 ? 5.551 -14.132 -9.996 1.00 89.75 101 PHE A CA 1
ATOM 761 C C . PHE A 1 101 ? 4.772 -14.479 -11.272 1.00 89.75 101 PHE A C 1
ATOM 763 O O . PHE A 1 101 ? 5.349 -14.485 -12.357 1.00 89.75 101 PHE A O 1
ATOM 770 N N . LEU A 1 102 ? 3.455 -14.697 -11.168 1.00 92.56 102 LEU A N 1
ATOM 771 C CA . LEU A 1 102 ? 2.614 -14.974 -12.337 1.00 92.56 102 LEU A CA 1
ATOM 772 C C . LEU A 1 102 ? 2.623 -13.817 -13.341 1.00 92.56 102 LEU A C 1
ATOM 774 O O . LEU A 1 102 ? 2.697 -14.056 -14.544 1.00 92.56 102 LEU A O 1
ATOM 778 N N . PHE A 1 103 ? 2.585 -12.576 -12.852 1.00 90.50 103 PHE A N 1
ATOM 779 C CA . PHE A 1 103 ? 2.655 -11.386 -13.694 1.00 90.50 103 PHE A CA 1
ATOM 780 C C . PHE A 1 103 ? 3.971 -11.318 -14.484 1.00 90.50 103 PHE A C 1
ATOM 782 O O . PHE A 1 103 ? 3.938 -11.135 -15.696 1.00 90.50 103 PHE A O 1
ATOM 789 N N . PHE A 1 104 ? 5.128 -11.536 -13.850 1.00 86.75 104 PHE A N 1
ATOM 790 C CA . PHE A 1 104 ? 6.413 -11.499 -14.561 1.00 86.75 104 PHE A CA 1
ATOM 791 C C . PHE A 1 104 ? 6.620 -12.680 -15.506 1.00 86.75 104 PHE A C 1
ATOM 793 O O . PHE A 1 104 ? 7.224 -12.507 -16.560 1.00 86.75 104 PHE A O 1
ATOM 800 N N . VAL A 1 105 ? 6.085 -13.861 -15.182 1.00 89.94 105 VAL A N 1
ATOM 801 C CA . VAL A 1 105 ? 6.063 -14.987 -16.128 1.00 89.94 105 VAL A CA 1
ATOM 802 C C . VAL A 1 105 ? 5.214 -14.641 -17.351 1.00 89.94 105 VAL A C 1
ATOM 804 O O . VAL A 1 105 ? 5.628 -14.913 -18.475 1.00 89.94 105 VAL A O 1
ATOM 807 N N . PHE A 1 106 ? 4.054 -14.011 -17.155 1.00 90.81 106 PHE A N 1
ATOM 808 C CA . PHE A 1 106 ? 3.206 -13.556 -18.254 1.00 90.81 106 PHE A CA 1
ATOM 809 C C . PHE A 1 106 ? 3.915 -12.513 -19.134 1.00 90.81 106 PHE A C 1
ATOM 811 O O . PHE A 1 106 ? 3.948 -12.670 -20.354 1.00 90.81 106 PHE A O 1
ATOM 818 N N . GLU A 1 107 ? 4.548 -11.505 -18.527 1.00 85.75 107 GLU A N 1
ATOM 819 C CA . GLU A 1 107 ? 5.348 -10.498 -19.241 1.00 85.75 107 GLU A CA 1
ATOM 820 C C . GLU A 1 107 ? 6.520 -11.131 -20.002 1.00 85.75 107 GLU A C 1
ATOM 822 O O . GLU A 1 107 ? 6.761 -10.792 -21.160 1.00 85.75 107 GLU A O 1
ATOM 827 N N . TYR A 1 108 ? 7.215 -12.105 -19.406 1.00 87.12 108 TYR A N 1
ATOM 828 C CA . TYR A 1 108 ? 8.278 -12.853 -20.079 1.00 87.12 108 TYR A CA 1
ATOM 829 C C . TYR A 1 108 ? 7.761 -13.598 -21.312 1.00 87.12 108 TYR A C 1
ATOM 831 O O . TYR A 1 108 ? 8.362 -13.500 -22.377 1.00 87.12 108 TYR A O 1
ATOM 839 N N . VAL A 1 109 ? 6.633 -14.304 -21.207 1.00 92.44 109 VAL A N 1
ATOM 840 C CA . VAL A 1 109 ? 6.045 -15.024 -22.348 1.00 92.44 109 VAL A CA 1
ATOM 841 C C . VAL A 1 109 ? 5.605 -14.053 -23.450 1.00 92.44 109 VAL A C 1
ATOM 843 O O . VAL A 1 109 ? 5.782 -14.350 -24.631 1.00 92.44 109 VAL A O 1
ATOM 846 N N . GLY A 1 110 ? 5.059 -12.890 -23.083 1.00 90.62 110 GLY A N 1
ATOM 847 C CA . GLY A 1 110 ? 4.608 -11.876 -24.038 1.00 90.62 110 GLY A CA 1
ATOM 848 C C . GLY A 1 110 ? 5.744 -11.125 -24.739 1.00 90.62 110 GLY A C 1
ATOM 849 O O . GLY A 1 110 ? 5.639 -10.820 -25.925 1.00 90.62 110 GLY A O 1
ATOM 850 N N . THR A 1 111 ? 6.836 -10.837 -24.029 1.00 88.81 111 THR A N 1
ATOM 851 C CA . THR A 1 111 ? 7.936 -9.987 -24.526 1.00 88.81 111 THR A CA 1
ATOM 852 C C . THR A 1 111 ? 9.186 -10.764 -24.940 1.00 88.81 111 THR A C 1
ATOM 854 O O . THR A 1 111 ? 10.028 -10.221 -25.650 1.00 88.81 111 THR A O 1
ATOM 857 N N . ASN A 1 112 ? 9.327 -12.020 -24.503 1.00 88.25 112 ASN A N 1
ATOM 858 C CA . ASN A 1 112 ? 10.559 -12.818 -24.551 1.00 88.25 112 ASN A CA 1
ATOM 859 C C . ASN A 1 112 ? 11.784 -12.121 -23.929 1.00 88.25 112 ASN A C 1
ATOM 861 O O . ASN A 1 112 ? 12.920 -12.482 -24.236 1.00 88.25 112 ASN A O 1
ATOM 865 N N . ASN A 1 113 ? 11.578 -11.139 -23.044 1.00 77.81 113 ASN A N 1
ATOM 866 C CA . ASN A 1 113 ? 12.676 -10.461 -22.369 1.00 77.81 113 ASN A CA 1
ATOM 867 C C . ASN A 1 113 ? 13.022 -11.175 -21.041 1.00 77.81 113 ASN A C 1
ATOM 869 O O . ASN A 1 113 ? 12.222 -11.117 -20.101 1.00 77.81 113 ASN A O 1
ATOM 873 N N . PRO A 1 114 ? 14.202 -11.818 -20.917 1.00 81.00 114 PRO A N 1
ATOM 874 C CA . PRO A 1 114 ? 14.611 -12.504 -19.689 1.00 81.00 114 PRO A CA 1
ATOM 875 C C . PRO A 1 114 ? 14.785 -11.566 -18.481 1.00 81.00 114 PRO A C 1
ATOM 877 O O . PRO A 1 114 ? 14.770 -12.041 -17.344 1.00 81.00 114 PRO A O 1
ATOM 880 N N . ASP A 1 115 ? 14.888 -10.249 -18.688 1.00 76.75 115 ASP A N 1
ATOM 881 C CA . ASP A 1 115 ? 15.025 -9.274 -17.600 1.00 76.75 115 ASP A CA 1
ATOM 882 C C . ASP A 1 115 ? 13.874 -9.337 -16.592 1.00 76.75 115 ASP A C 1
ATOM 884 O O . ASP A 1 115 ? 14.097 -9.158 -15.393 1.00 76.75 115 ASP A O 1
ATOM 888 N N . TYR A 1 116 ? 12.656 -9.659 -17.039 1.00 76.38 116 TYR A N 1
ATOM 889 C CA . TYR A 1 116 ? 11.499 -9.782 -16.149 1.00 76.38 116 TYR A CA 1
ATOM 890 C C . TYR A 1 116 ? 11.639 -10.910 -15.119 1.00 76.38 116 TYR A C 1
ATOM 892 O O . TYR A 1 116 ? 11.032 -10.828 -14.054 1.00 76.38 116 TYR A O 1
ATOM 900 N N . LEU A 1 117 ? 12.437 -11.944 -15.409 1.00 74.94 117 LEU A N 1
ATOM 901 C CA . LEU A 1 117 ? 12.630 -13.091 -14.518 1.00 74.94 117 LEU A CA 1
ATOM 902 C C . LEU A 1 117 ? 13.881 -12.966 -13.645 1.00 74.94 117 LEU A C 1
ATOM 904 O O . LEU A 1 117 ? 13.879 -13.459 -12.518 1.00 74.94 117 LEU A O 1
ATOM 908 N N . TYR A 1 118 ? 14.942 -12.337 -14.160 1.00 75.94 118 TYR A N 1
ATOM 909 C CA . TYR A 1 118 ? 16.261 -12.351 -13.514 1.00 75.94 118 TYR A CA 1
ATOM 910 C C . TYR A 1 118 ? 16.735 -10.985 -13.012 1.00 75.94 118 TYR A C 1
ATOM 912 O O . TYR A 1 118 ? 17.482 -10.926 -12.036 1.00 75.94 118 TYR A O 1
ATOM 920 N N . SER A 1 119 ? 16.304 -9.895 -13.648 1.00 68.56 119 SER A N 1
ATOM 921 C CA . SER A 1 119 ? 16.794 -8.538 -13.367 1.00 68.56 119 SER A CA 1
ATOM 922 C C . SER A 1 119 ? 15.826 -7.746 -12.477 1.00 68.56 119 SER A C 1
ATOM 924 O O . SER A 1 119 ? 16.218 -6.809 -11.779 1.00 68.56 119 SER A O 1
ATOM 926 N N . VAL A 1 120 ? 14.546 -8.126 -12.464 1.00 71.38 120 VAL A N 1
ATOM 927 C CA . VAL A 1 120 ? 13.498 -7.465 -11.683 1.00 71.38 120 VAL A CA 1
ATOM 928 C C . VAL A 1 120 ? 13.455 -7.976 -10.241 1.00 71.38 120 VAL A C 1
ATOM 930 O O . VAL A 1 120 ? 13.289 -9.165 -9.983 1.00 71.38 120 VAL A O 1
ATOM 933 N N . GLN A 1 121 ? 13.505 -7.051 -9.279 1.00 72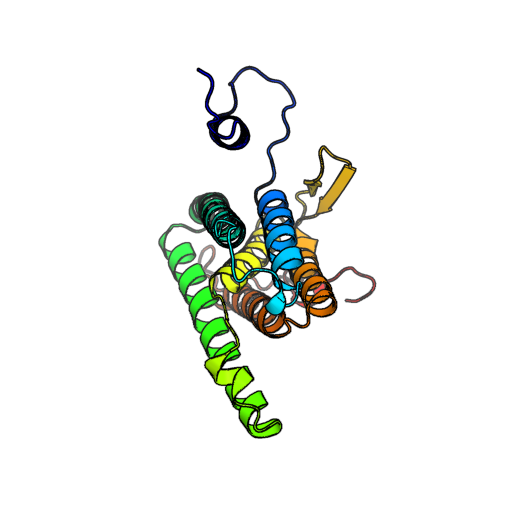.56 121 GLN A N 1
ATOM 934 C CA . GLN A 1 121 ? 13.361 -7.359 -7.854 1.00 72.56 121 GLN A CA 1
ATOM 935 C C . GLN A 1 121 ? 11.964 -6.995 -7.336 1.00 72.56 121 GLN A C 1
ATOM 937 O O . GLN A 1 121 ? 11.547 -5.832 -7.374 1.00 72.56 121 GLN A O 1
ATOM 942 N N . ALA A 1 122 ? 11.259 -7.987 -6.793 1.00 74.50 122 ALA A N 1
ATOM 943 C CA . ALA A 1 122 ? 9.960 -7.824 -6.148 1.00 74.50 122 ALA A CA 1
ATOM 944 C C . ALA A 1 122 ? 10.085 -7.965 -4.624 1.00 74.50 122 ALA A C 1
ATOM 946 O O . ALA A 1 122 ? 10.591 -8.964 -4.120 1.00 74.50 122 ALA A O 1
ATOM 947 N N . ASN A 1 123 ? 9.588 -6.972 -3.880 1.00 80.69 123 ASN A N 1
ATOM 948 C CA . ASN A 1 123 ? 9.726 -6.911 -2.423 1.00 80.69 123 ASN A CA 1
ATOM 949 C C . ASN A 1 123 ? 8.374 -7.098 -1.725 1.00 80.69 123 ASN A C 1
ATOM 951 O O . ASN A 1 123 ? 7.517 -6.214 -1.781 1.00 80.69 123 ASN A O 1
ATOM 955 N N . GLY A 1 124 ? 8.201 -8.213 -1.006 1.00 85.88 124 GLY A N 1
ATOM 956 C CA . GLY A 1 124 ? 6.978 -8.508 -0.241 1.00 85.88 124 GLY A CA 1
ATOM 957 C C . GLY A 1 124 ? 6.659 -7.463 0.837 1.00 85.88 124 GLY A C 1
ATOM 958 O O . GLY A 1 124 ? 5.496 -7.185 1.109 1.00 85.88 124 GLY A O 1
ATOM 959 N N . MET A 1 125 ? 7.681 -6.795 1.383 1.00 89.25 125 MET A N 1
ATOM 960 C CA . MET A 1 125 ? 7.508 -5.726 2.375 1.00 89.25 125 MET A CA 1
ATOM 961 C C . MET A 1 125 ? 6.659 -4.559 1.849 1.00 89.25 125 MET A C 1
ATOM 963 O O . MET A 1 125 ? 5.849 -4.000 2.583 1.00 89.25 125 MET A O 1
ATOM 967 N N . THR A 1 126 ? 6.792 -4.211 0.563 1.00 89.00 126 THR A N 1
ATOM 968 C CA . THR A 1 126 ? 5.966 -3.167 -0.063 1.00 89.00 126 THR A CA 1
ATOM 969 C C . THR A 1 126 ? 4.488 -3.551 -0.054 1.00 89.00 126 THR A C 1
ATOM 971 O O . THR A 1 126 ? 3.642 -2.710 0.248 1.00 89.00 126 THR A O 1
ATOM 974 N N . ALA A 1 127 ? 4.181 -4.822 -0.326 1.00 93.81 127 ALA A N 1
ATOM 975 C CA . ALA A 1 127 ? 2.816 -5.329 -0.301 1.00 93.81 127 ALA A CA 1
ATOM 976 C C . ALA A 1 127 ? 2.225 -5.302 1.119 1.00 93.81 127 ALA A C 1
ATOM 978 O O . ALA A 1 127 ? 1.103 -4.831 1.293 1.00 93.81 127 ALA A O 1
ATOM 979 N N . VAL A 1 128 ? 3.000 -5.700 2.136 1.00 94.81 128 VAL A N 1
ATOM 980 C CA . VAL A 1 128 ? 2.574 -5.655 3.549 1.00 94.81 128 VAL A CA 1
ATOM 981 C C . VAL A 1 128 ? 2.320 -4.219 4.020 1.00 94.81 128 VAL A C 1
ATOM 983 O O . VAL A 1 128 ? 1.290 -3.957 4.636 1.00 94.81 128 VAL A O 1
ATOM 986 N N . LEU A 1 129 ? 3.199 -3.263 3.696 1.00 93.56 129 LEU A N 1
ATOM 987 C CA . LEU A 1 129 ? 3.021 -1.851 4.071 1.00 93.56 129 LEU A CA 1
ATOM 988 C C . LEU A 1 129 ? 1.818 -1.206 3.362 1.00 93.56 129 LEU A C 1
ATOM 990 O O . LEU A 1 129 ? 1.046 -0.478 3.991 1.00 93.56 129 LEU A O 1
ATOM 994 N N . CYS A 1 130 ? 1.596 -1.522 2.081 1.00 93.31 130 CYS A N 1
ATOM 995 C CA . CYS A 1 130 ? 0.358 -1.145 1.394 1.00 93.31 130 CYS A CA 1
ATOM 996 C C . CYS A 1 130 ? -0.857 -1.804 2.060 1.00 93.31 130 CYS A C 1
ATOM 998 O O . CYS A 1 130 ? -1.881 -1.155 2.258 1.00 93.31 130 CYS A O 1
ATOM 1000 N N . GLY A 1 131 ? -0.735 -3.055 2.495 1.00 95.25 131 GLY A N 1
ATOM 1001 C CA . GLY A 1 131 ? -1.758 -3.741 3.270 1.00 95.25 131 GLY A CA 1
ATOM 1002 C C . GLY A 1 131 ? -2.080 -3.053 4.594 1.00 95.25 131 GLY A C 1
ATOM 1003 O O . GLY A 1 131 ? -3.249 -2.892 4.945 1.00 95.25 131 GLY A O 1
ATOM 1004 N N . PHE A 1 132 ? -1.070 -2.566 5.311 1.00 94.50 132 PHE A N 1
ATOM 1005 C CA . PHE A 1 132 ? -1.274 -1.785 6.527 1.00 94.50 132 PHE A CA 1
ATOM 1006 C C . PHE A 1 132 ? -2.077 -0.517 6.257 1.00 94.50 132 PHE A C 1
ATOM 1008 O O . PHE A 1 132 ? -2.992 -0.229 7.020 1.00 94.50 132 PHE A O 1
ATOM 1015 N N . SER A 1 133 ? -1.845 0.189 5.146 1.00 93.88 133 SER A N 1
ATOM 1016 C CA . SER A 1 133 ? -2.674 1.351 4.781 1.00 93.88 133 SER A CA 1
ATOM 1017 C C . SER A 1 133 ? -4.172 1.004 4.683 1.00 93.88 133 SER A C 1
ATOM 1019 O O . SER A 1 133 ? -5.023 1.768 5.142 1.00 93.88 133 SER A O 1
ATOM 1021 N N . VAL A 1 134 ? -4.496 -0.193 4.179 1.00 95.56 134 VAL A N 1
ATOM 1022 C CA . VAL A 1 134 ? -5.864 -0.728 4.116 1.00 95.56 134 VAL A CA 1
ATOM 1023 C C . VAL A 1 134 ? -6.402 -1.050 5.508 1.00 95.56 134 VAL A C 1
ATOM 1025 O O . VAL A 1 134 ? -7.536 -0.699 5.831 1.00 95.56 134 VAL A O 1
ATOM 1028 N N . ALA A 1 135 ? -5.579 -1.665 6.356 1.00 93.19 135 ALA A N 1
ATOM 1029 C CA . ALA A 1 135 ? -5.926 -1.956 7.743 1.00 93.19 135 ALA A CA 1
ATOM 1030 C C . ALA A 1 135 ? -6.203 -0.678 8.558 1.00 93.19 135 ALA A C 1
ATOM 1032 O O . ALA A 1 135 ? -7.157 -0.630 9.330 1.00 93.19 135 ALA A O 1
ATOM 1033 N N . PHE A 1 136 ? -5.420 0.384 8.362 1.00 90.12 136 PHE A N 1
ATOM 1034 C CA . PHE A 1 136 ? -5.643 1.665 9.035 1.00 90.12 136 PHE A CA 1
ATOM 1035 C C . PHE A 1 136 ? -6.911 2.356 8.563 1.00 90.12 136 PHE A C 1
ATOM 1037 O O . PHE A 1 136 ? -7.655 2.880 9.390 1.00 90.12 136 PHE A O 1
ATOM 1044 N N . LYS A 1 137 ? -7.203 2.303 7.259 1.00 89.94 137 LYS A N 1
ATOM 1045 C CA . LYS A 1 137 ? -8.496 2.749 6.743 1.00 89.94 137 LYS A CA 1
ATOM 1046 C C . LYS A 1 137 ? -9.654 2.002 7.411 1.00 89.94 137 LYS A C 1
ATOM 1048 O O . LYS A 1 137 ? -10.642 2.641 7.749 1.00 89.94 137 LYS A O 1
ATOM 1053 N N . HIS A 1 138 ? -9.540 0.685 7.585 1.00 91.38 138 HIS A N 1
ATOM 1054 C CA . HIS A 1 138 ? -10.564 -0.124 8.257 1.00 91.38 138 HIS A CA 1
ATOM 1055 C C . HIS A 1 138 ? -10.785 0.314 9.712 1.00 91.38 138 HIS A C 1
ATOM 1057 O O . HIS A 1 138 ? -11.913 0.382 10.183 1.00 91.38 138 HIS A O 1
ATOM 1063 N N . LEU A 1 139 ? -9.702 0.626 10.429 1.00 87.62 139 LEU A N 1
ATOM 1064 C CA . LEU A 1 139 ? -9.755 0.905 11.865 1.00 87.62 139 LEU A CA 1
ATOM 1065 C C . LEU A 1 139 ? -10.128 2.344 12.221 1.00 87.62 139 LEU A C 1
ATOM 1067 O O . LEU A 1 139 ? -10.893 2.566 13.155 1.00 87.62 139 LEU A O 1
ATOM 1071 N N . VAL A 1 140 ? -9.541 3.323 11.537 1.00 85.50 140 VAL A N 1
ATOM 1072 C CA . VAL A 1 140 ? -9.627 4.742 11.913 1.00 85.50 140 VAL A CA 1
ATOM 1073 C C . VAL A 1 140 ? -9.768 5.647 10.681 1.00 85.50 140 VAL A C 1
ATOM 1075 O O . VAL A 1 140 ? -8.963 6.559 10.494 1.00 85.50 140 VAL A O 1
ATOM 1078 N N . PRO A 1 141 ? -10.794 5.444 9.828 1.00 83.31 141 PRO A N 1
ATOM 1079 C CA . PRO A 1 141 ? -10.917 6.149 8.546 1.00 83.31 141 PRO A CA 1
ATOM 1080 C C . PRO A 1 141 ? -11.002 7.676 8.686 1.00 83.31 141 PRO A C 1
ATOM 1082 O O . PRO A 1 141 ? -10.472 8.403 7.841 1.00 83.31 141 PRO A O 1
ATOM 1085 N N . GLU A 1 142 ? -11.637 8.157 9.760 1.00 81.94 142 GLU A N 1
ATOM 1086 C CA . GLU A 1 142 ? -11.850 9.587 10.026 1.00 81.94 142 GLU A CA 1
ATOM 1087 C C . GLU A 1 142 ? -10.665 10.270 10.717 1.00 81.94 142 GLU A C 1
ATOM 1089 O O . GLU A 1 142 ? -10.614 11.500 10.798 1.00 81.94 142 GLU A O 1
ATOM 1094 N N . HIS A 1 143 ? -9.676 9.506 11.191 1.00 79.06 143 HIS A N 1
ATOM 1095 C CA . HIS A 1 143 ? -8.488 10.105 11.779 1.00 79.06 143 HIS A CA 1
ATOM 1096 C C . HIS A 1 143 ? -7.713 10.877 10.705 1.00 79.06 143 HIS A C 1
ATOM 1098 O O . HIS A 1 143 ? -7.490 10.395 9.592 1.00 79.06 143 HIS A O 1
ATOM 1104 N N . THR A 1 144 ? -7.318 12.105 11.031 1.00 78.06 144 THR A N 1
ATOM 1105 C CA . THR A 1 144 ? -6.536 12.956 10.134 1.00 78.06 144 THR A CA 1
ATOM 1106 C C . THR A 1 144 ? -5.109 12.994 10.627 1.00 78.06 144 THR A C 1
ATOM 1108 O O . THR A 1 144 ? -4.858 13.424 11.751 1.00 78.06 144 THR A O 1
ATOM 1111 N N . VAL A 1 145 ? -4.175 12.590 9.772 1.00 76.56 145 VAL A N 1
ATOM 1112 C CA . VAL A 1 145 ? -2.759 12.671 10.096 1.00 76.56 145 VAL A CA 1
ATOM 1113 C C . VAL A 1 145 ? -2.164 13.919 9.465 1.00 76.56 145 VAL A C 1
ATOM 1115 O O . VAL A 1 145 ? -2.354 14.198 8.279 1.00 76.56 145 VAL A O 1
ATOM 1118 N N . LYS A 1 146 ? -1.452 14.684 10.290 1.00 74.38 146 LYS A N 1
ATOM 1119 C CA . LYS A 1 146 ? -0.699 15.863 9.874 1.00 74.38 146 LYS A CA 1
ATOM 1120 C C . LYS A 1 146 ? 0.694 15.422 9.433 1.00 74.38 146 LYS A C 1
ATOM 1122 O O . LYS A 1 146 ? 1.424 14.795 10.193 1.00 74.38 146 LYS A O 1
ATOM 1127 N N . LEU A 1 147 ? 1.035 15.734 8.194 1.00 68.12 147 LEU A N 1
ATOM 1128 C CA . LEU A 1 147 ? 2.326 15.497 7.564 1.00 68.12 147 LEU A CA 1
ATOM 1129 C C . LEU A 1 147 ? 3.083 16.826 7.449 1.00 68.12 147 LEU A C 1
ATOM 1131 O O . LEU A 1 147 ? 2.468 17.894 7.400 1.00 68.12 147 LEU A O 1
ATOM 1135 N N . PHE A 1 148 ? 4.414 16.757 7.384 1.00 67.81 148 PHE A N 1
ATOM 1136 C CA . PHE A 1 148 ? 5.305 17.905 7.148 1.00 67.81 148 PHE A CA 1
ATOM 1137 C C . PHE A 1 148 ? 5.077 19.063 8.132 1.00 67.81 148 PHE A C 1
ATOM 1139 O O . PHE A 1 148 ? 4.751 20.177 7.727 1.00 67.81 148 PHE A O 1
ATOM 1146 N N . ALA A 1 149 ? 5.181 18.780 9.436 1.00 62.81 149 ALA A N 1
ATOM 1147 C CA . ALA A 1 149 ? 4.939 19.758 10.506 1.00 62.81 149 ALA A CA 1
ATOM 1148 C C . ALA A 1 149 ? 3.560 20.456 10.422 1.00 62.81 149 ALA A C 1
ATOM 1150 O O . ALA A 1 149 ? 3.383 21.572 10.896 1.00 62.81 149 ALA A O 1
ATOM 1151 N N . GLY A 1 150 ? 2.565 19.794 9.818 1.00 64.38 150 GLY A N 1
ATOM 1152 C CA . GLY A 1 150 ? 1.207 20.319 9.678 1.00 64.38 150 GLY A CA 1
ATOM 1153 C C . GLY A 1 150 ? 0.895 20.981 8.339 1.00 64.38 150 GLY A C 1
ATOM 1154 O O . GLY A 1 150 ? -0.254 21.370 8.146 1.00 64.38 150 GLY A O 1
ATOM 1155 N N . ALA A 1 151 ? 1.845 21.059 7.401 1.00 65.88 151 ALA A N 1
ATOM 1156 C CA . ALA A 1 151 ? 1.603 21.649 6.082 1.00 65.88 151 ALA A CA 1
ATOM 1157 C C . ALA A 1 151 ? 0.583 20.857 5.244 1.00 65.88 151 ALA A C 1
ATOM 1159 O O . ALA A 1 151 ? -0.130 21.435 4.427 1.00 65.88 151 ALA A O 1
ATOM 1160 N N . VAL A 1 152 ? 0.491 19.539 5.450 1.00 71.75 152 VAL A N 1
ATOM 1161 C CA . VAL A 1 152 ? -0.453 18.680 4.727 1.00 71.75 152 VAL A CA 1
ATOM 1162 C C . VAL A 1 152 ? -1.235 17.844 5.729 1.00 71.75 152 VAL A C 1
ATOM 1164 O O . VAL A 1 152 ? -0.653 17.118 6.527 1.00 71.75 152 VAL A O 1
ATOM 1167 N N . SER A 1 153 ? -2.564 17.920 5.693 1.00 74.25 153 SER A N 1
ATOM 1168 C CA . SER A 1 153 ? -3.434 17.079 6.519 1.00 74.25 153 SER A CA 1
ATOM 1169 C C . SER A 1 153 ? -4.202 16.108 5.627 1.00 74.25 153 SER A C 1
ATOM 1171 O O . SER A 1 153 ? -4.901 16.517 4.702 1.00 74.25 153 SER A O 1
ATOM 1173 N N . VAL A 1 154 ? -4.029 14.807 5.867 1.00 79.88 154 VAL A N 1
ATOM 1174 C CA . VAL A 1 154 ? -4.654 13.750 5.060 1.00 79.88 154 VAL A CA 1
ATOM 1175 C C . VAL A 1 154 ? -5.438 12.823 5.973 1.00 79.88 154 VAL A C 1
ATOM 1177 O O . VAL A 1 154 ? -4.925 12.340 6.984 1.00 79.88 154 VAL A O 1
ATOM 1180 N N . ARG A 1 155 ? -6.695 12.559 5.608 1.00 82.12 155 ARG A N 1
ATOM 1181 C CA . ARG A 1 155 ? -7.519 11.550 6.280 1.00 82.12 155 ARG A CA 1
ATOM 1182 C C . ARG A 1 155 ? -7.034 10.147 5.937 1.00 82.12 155 ARG A C 1
ATOM 1184 O O . ARG A 1 155 ? -6.758 9.855 4.773 1.00 82.12 155 ARG A O 1
ATOM 1191 N N . VAL A 1 156 ? -7.011 9.269 6.934 1.00 84.62 156 VAL A N 1
ATOM 1192 C CA . VAL A 1 156 ? -6.546 7.881 6.797 1.00 84.62 156 VAL A CA 1
ATOM 1193 C C . VAL A 1 156 ? -7.344 7.105 5.746 1.00 84.62 156 VAL A C 1
ATOM 1195 O O . VAL A 1 156 ? -6.782 6.256 5.058 1.00 84.62 156 VAL A O 1
ATOM 1198 N N . LYS A 1 157 ? -8.622 7.438 5.518 1.00 85.44 157 LYS A N 1
ATOM 1199 C CA . LYS A 1 157 ? -9.423 6.811 4.452 1.00 85.44 157 LYS A CA 1
ATOM 1200 C C . LYS A 1 157 ? -8.823 6.915 3.042 1.00 85.44 157 LYS A C 1
ATOM 1202 O O . LYS A 1 157 ? -9.137 6.077 2.203 1.00 85.44 157 LYS A O 1
ATOM 1207 N N . TYR A 1 158 ? -7.952 7.898 2.792 1.00 87.56 158 TYR A N 1
ATOM 1208 C CA . TYR A 1 158 ? -7.256 8.075 1.513 1.00 87.56 158 TYR A CA 1
ATOM 1209 C C . TYR A 1 158 ? -5.870 7.427 1.470 1.00 87.56 158 TYR A C 1
ATOM 1211 O O . TYR A 1 158 ? -5.208 7.483 0.437 1.00 87.56 158 TYR A O 1
ATOM 1219 N N . PHE A 1 159 ? -5.406 6.811 2.560 1.00 89.06 159 PHE A N 1
ATOM 1220 C CA . PHE A 1 159 ? -4.076 6.205 2.613 1.00 89.06 159 PHE A CA 1
ATOM 1221 C C . PHE A 1 159 ? -3.882 5.094 1.578 1.00 89.06 159 PHE A C 1
ATOM 1223 O O . PHE A 1 159 ? -2.851 5.133 0.909 1.00 89.06 159 PHE A O 1
ATOM 1230 N N . PRO A 1 160 ? -4.836 4.164 1.361 1.00 91.88 160 PRO A N 1
ATOM 1231 C CA . PRO A 1 160 ? -4.666 3.136 0.335 1.00 91.88 160 PRO A CA 1
ATOM 1232 C C . PRO A 1 160 ? -4.395 3.725 -1.052 1.00 91.88 160 PRO A C 1
ATOM 1234 O O . PRO A 1 160 ? -3.445 3.327 -1.725 1.00 91.88 160 PRO A O 1
ATOM 1237 N N . PHE A 1 161 ? -5.171 4.736 -1.447 1.00 91.50 161 PHE A N 1
ATOM 1238 C CA . PHE A 1 161 ? -4.960 5.433 -2.710 1.00 91.50 161 PHE A CA 1
ATOM 1239 C C . PHE A 1 161 ? -3.648 6.221 -2.727 1.00 91.50 161 PHE A C 1
ATOM 1241 O O . PHE A 1 161 ? -2.909 6.129 -3.700 1.00 91.50 161 PHE A O 1
ATOM 1248 N N . ALA A 1 162 ? -3.317 6.951 -1.660 1.00 89.19 162 ALA A N 1
ATOM 1249 C CA . ALA A 1 162 ? -2.089 7.741 -1.590 1.00 89.19 162 ALA A CA 1
ATOM 1250 C C . ALA A 1 162 ? -0.827 6.872 -1.724 1.00 89.19 162 ALA A C 1
ATOM 1252 O O . ALA A 1 162 ? 0.093 7.238 -2.451 1.00 89.19 162 ALA A O 1
ATOM 1253 N N . PHE A 1 163 ? -0.796 5.704 -1.076 1.00 89.12 163 PHE A N 1
ATOM 1254 C CA . PHE A 1 163 ? 0.311 4.752 -1.196 1.00 89.12 163 PHE A CA 1
ATOM 1255 C C . PHE A 1 163 ? 0.406 4.160 -2.607 1.00 89.12 163 PHE A C 1
ATOM 1257 O O . PHE A 1 163 ? 1.499 4.089 -3.170 1.00 89.12 163 PHE A O 1
ATOM 1264 N N . LEU A 1 164 ? -0.726 3.789 -3.212 1.00 91.62 164 LEU A N 1
ATOM 1265 C CA . LEU A 1 164 ? -0.747 3.289 -4.587 1.00 91.62 164 LEU A CA 1
ATOM 1266 C C . LEU A 1 164 ? -0.295 4.362 -5.592 1.00 91.62 164 LEU A C 1
ATOM 1268 O O . LEU A 1 164 ? 0.542 4.089 -6.450 1.00 91.62 164 LEU A O 1
ATOM 1272 N N . ALA A 1 165 ? -0.802 5.589 -5.453 1.00 90.81 165 ALA A N 1
ATOM 1273 C CA . ALA A 1 165 ? -0.437 6.729 -6.284 1.00 90.81 165 ALA A CA 1
ATOM 1274 C C . ALA A 1 165 ? 1.045 7.089 -6.131 1.00 90.81 165 ALA A C 1
ATOM 1276 O O . ALA A 1 165 ? 1.712 7.339 -7.131 1.00 90.81 165 ALA A O 1
ATOM 1277 N N . LEU A 1 166 ? 1.586 7.047 -4.908 1.00 88.19 166 LEU A N 1
ATOM 1278 C CA . LEU A 1 166 ? 3.016 7.226 -4.666 1.00 88.19 166 LEU A CA 1
ATOM 1279 C C . LEU A 1 166 ? 3.825 6.196 -5.457 1.00 88.19 166 LEU A C 1
ATOM 1281 O O . LEU A 1 166 ? 4.722 6.575 -6.201 1.00 88.19 166 LEU A O 1
ATOM 1285 N N . HIS A 1 167 ? 3.492 4.908 -5.356 1.00 88.44 167 HIS A N 1
ATOM 1286 C CA . HIS A 1 167 ? 4.199 3.866 -6.101 1.00 88.44 167 HIS A CA 1
ATOM 1287 C C . HIS A 1 167 ? 4.067 4.014 -7.620 1.00 88.44 167 HIS A C 1
ATOM 1289 O O . HIS A 1 167 ? 5.035 3.740 -8.327 1.00 88.44 167 HIS A O 1
ATOM 1295 N N . LEU A 1 168 ? 2.918 4.480 -8.113 1.00 90.19 168 LEU A N 1
ATOM 1296 C CA . LEU A 1 168 ? 2.700 4.754 -9.532 1.00 90.19 168 LEU A CA 1
ATOM 1297 C C . LEU A 1 168 ? 3.555 5.926 -10.030 1.00 90.19 168 LEU A C 1
ATOM 1299 O O . LEU A 1 168 ? 4.263 5.781 -11.022 1.00 90.19 168 LEU A O 1
ATOM 1303 N N . VAL A 1 169 ? 3.523 7.067 -9.334 1.00 87.12 169 VAL A N 1
ATOM 1304 C CA . VAL A 1 169 ? 4.330 8.252 -9.676 1.00 87.12 169 VAL A CA 1
ATOM 1305 C C . VAL A 1 169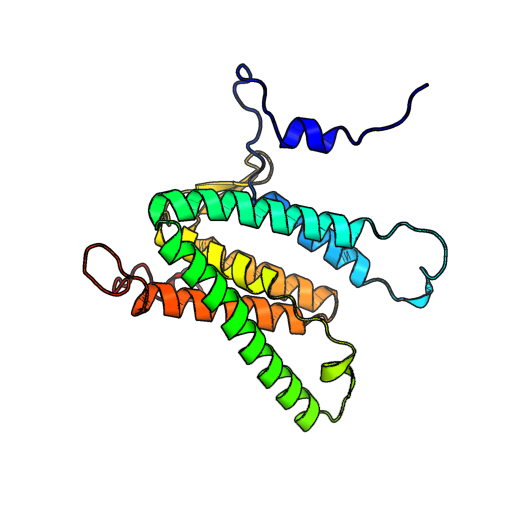 ? 5.805 7.898 -9.662 1.00 87.12 169 VAL A C 1
ATOM 1307 O O . VAL A 1 169 ? 6.522 8.202 -10.609 1.00 87.12 169 VAL A O 1
ATOM 1310 N N . LEU A 1 170 ? 6.243 7.207 -8.610 1.00 79.75 170 LEU A N 1
ATOM 1311 C CA . LEU A 1 170 ? 7.595 6.695 -8.513 1.00 79.75 170 LEU A CA 1
ATOM 1312 C C . LEU A 1 170 ? 7.919 5.854 -9.757 1.00 79.75 170 LEU A C 1
ATOM 1314 O O . LEU A 1 170 ? 8.841 6.206 -10.487 1.00 79.75 170 LEU A O 1
ATOM 1318 N N . ALA A 1 171 ? 7.132 4.824 -10.072 1.00 83.38 171 ALA A N 1
ATOM 1319 C CA . ALA A 1 171 ? 7.395 3.960 -11.223 1.00 83.38 171 ALA A CA 1
ATOM 1320 C C . ALA A 1 171 ? 7.457 4.702 -12.566 1.00 83.38 171 ALA A C 1
ATOM 1322 O O . ALA A 1 171 ? 8.282 4.342 -13.400 1.00 83.38 171 ALA A O 1
ATOM 1323 N N . ILE A 1 172 ? 6.656 5.752 -12.767 1.00 81.31 172 ILE A N 1
ATOM 1324 C CA . ILE A 1 172 ? 6.740 6.608 -13.962 1.00 81.31 172 ILE A CA 1
ATOM 1325 C C . ILE A 1 172 ? 8.093 7.327 -14.029 1.00 81.31 172 ILE A C 1
ATOM 1327 O O . ILE A 1 172 ? 8.684 7.422 -15.101 1.00 81.31 172 ILE A O 1
ATOM 1331 N N . LEU A 1 173 ? 8.604 7.811 -12.895 1.00 74.00 173 LEU A N 1
ATOM 1332 C CA . LEU A 1 173 ? 9.869 8.547 -12.836 1.00 74.00 173 LEU A CA 1
ATOM 1333 C C . LEU A 1 173 ? 11.106 7.670 -13.077 1.00 74.00 173 LEU A C 1
ATOM 1335 O O . LEU A 1 173 ? 12.143 8.202 -13.459 1.00 74.00 173 LEU A O 1
ATOM 1339 N N . THR A 1 174 ? 11.036 6.355 -12.841 1.00 65.88 174 THR A N 1
ATOM 1340 C CA . THR A 1 174 ? 12.230 5.479 -12.883 1.00 65.88 174 THR A CA 1
ATOM 1341 C C . THR A 1 174 ? 12.096 4.239 -13.757 1.00 65.88 174 THR A C 1
ATOM 1343 O O . THR A 1 174 ? 13.057 3.489 -13.896 1.00 65.88 174 THR A O 1
ATOM 1346 N N . GLY A 1 175 ? 10.914 3.986 -14.321 1.00 68.88 175 GLY A N 1
ATOM 1347 C CA . GLY A 1 175 ? 10.626 2.790 -15.115 1.00 68.88 175 GLY A CA 1
ATOM 1348 C C . GLY A 1 175 ? 10.385 1.515 -14.295 1.00 68.88 175 GLY A C 1
ATOM 1349 O O . GLY A 1 175 ? 10.215 0.441 -14.867 1.00 68.88 175 GLY A O 1
ATOM 1350 N N . LEU A 1 176 ? 10.332 1.590 -12.961 1.00 69.31 176 LEU A N 1
ATOM 1351 C CA . LEU A 1 176 ? 10.186 0.426 -12.072 1.00 69.31 176 LEU A CA 1
ATOM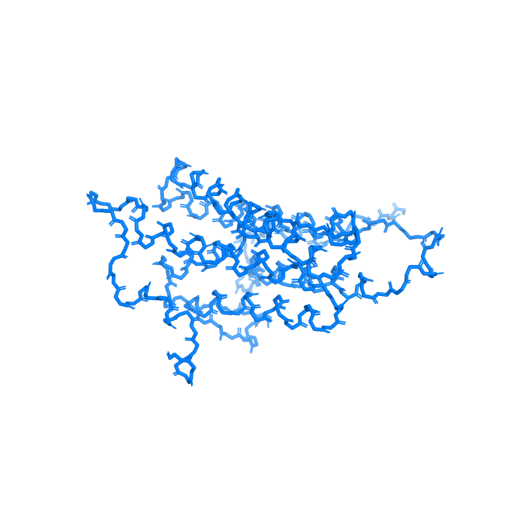 1352 C C . LEU A 1 176 ? 8.715 -0.011 -11.876 1.00 69.31 176 LEU A C 1
ATOM 1354 O O . LEU A 1 176 ? 8.211 -0.094 -10.749 1.00 69.31 176 LEU A O 1
ATOM 1358 N N . LEU A 1 177 ? 8.042 -0.372 -12.973 1.00 75.75 177 LEU A N 1
ATOM 1359 C CA . LEU A 1 177 ? 6.682 -0.945 -12.980 1.00 75.75 177 LEU A CA 1
ATOM 1360 C C . LEU A 1 177 ? 6.466 -2.139 -12.021 1.00 75.75 177 LEU A C 1
ATOM 1362 O O . LEU A 1 177 ? 5.420 -2.176 -11.365 1.00 75.75 177 LEU A O 1
ATOM 1366 N N . PRO A 1 178 ? 7.431 -3.068 -11.836 1.00 73.81 178 PRO A N 1
ATOM 1367 C CA . PRO A 1 178 ? 7.313 -4.187 -10.894 1.00 73.81 178 PRO A CA 1
ATOM 1368 C C . PRO A 1 178 ? 6.865 -3.809 -9.478 1.00 73.81 178 PRO A C 1
ATOM 1370 O O . PRO A 1 178 ? 6.169 -4.570 -8.805 1.00 73.81 178 PRO A O 1
ATOM 1373 N N . ARG A 1 179 ? 7.232 -2.613 -9.004 1.00 77.69 179 ARG A N 1
ATOM 1374 C CA . ARG A 1 179 ? 6.881 -2.176 -7.649 1.00 77.69 179 ARG A CA 1
ATOM 1375 C C . ARG A 1 179 ? 5.416 -1.765 -7.519 1.00 77.69 179 ARG A C 1
ATOM 1377 O O . ARG A 1 179 ? 4.837 -1.936 -6.448 1.00 77.69 179 ARG A O 1
ATOM 1384 N N . VAL A 1 180 ? 4.810 -1.277 -8.601 1.00 87.94 180 VAL A N 1
ATOM 1385 C CA . VAL A 1 180 ? 3.373 -0.968 -8.653 1.00 87.94 180 VAL A CA 1
ATOM 1386 C C . VAL A 1 180 ? 2.564 -2.251 -8.557 1.00 87.94 180 VAL A C 1
ATOM 1388 O O . VAL A 1 180 ? 1.588 -2.291 -7.816 1.00 87.94 180 VAL A O 1
ATOM 1391 N N . VAL A 1 181 ? 3.011 -3.318 -9.227 1.00 89.25 181 VAL A N 1
ATOM 1392 C CA . VAL A 1 181 ? 2.368 -4.639 -9.159 1.00 89.25 181 VAL A CA 1
ATOM 1393 C C . VAL A 1 181 ? 2.325 -5.137 -7.715 1.00 89.25 181 VAL A C 1
ATOM 1395 O O . VAL A 1 181 ? 1.265 -5.547 -7.246 1.00 89.25 181 VAL A O 1
ATOM 1398 N N . MET A 1 182 ? 3.431 -5.023 -6.970 1.00 89.81 182 MET A N 1
ATOM 1399 C CA . MET A 1 182 ? 3.480 -5.384 -5.544 1.00 89.81 182 MET A CA 1
ATOM 1400 C C . MET A 1 182 ? 2.558 -4.518 -4.678 1.00 89.81 182 MET A C 1
ATOM 1402 O O . MET A 1 182 ? 1.852 -5.039 -3.815 1.00 89.81 182 MET A O 1
ATOM 1406 N N . ALA A 1 183 ? 2.538 -3.203 -4.904 1.00 92.25 183 ALA A N 1
ATOM 1407 C CA . ALA A 1 183 ? 1.684 -2.289 -4.150 1.00 92.25 183 ALA A CA 1
ATOM 1408 C C . ALA A 1 183 ? 0.190 -2.562 -4.398 1.00 92.25 183 ALA A C 1
ATOM 1410 O O . ALA A 1 183 ? -0.587 -2.690 -3.451 1.00 92.25 183 ALA A O 1
ATOM 1411 N N . ALA A 1 184 ? -0.201 -2.714 -5.666 1.00 94.19 184 ALA A N 1
ATOM 1412 C CA . ALA A 1 184 ? -1.574 -2.974 -6.081 1.00 94.19 184 ALA A CA 1
ATOM 1413 C C . ALA A 1 184 ? -2.070 -4.346 -5.603 1.00 94.19 184 ALA A C 1
ATOM 1415 O O . ALA A 1 184 ? -3.151 -4.446 -5.023 1.00 94.19 184 ALA A O 1
ATOM 1416 N N . SER A 1 185 ? -1.268 -5.399 -5.790 1.00 94.50 185 SER A N 1
ATOM 1417 C CA . SER A 1 185 ? -1.619 -6.751 -5.339 1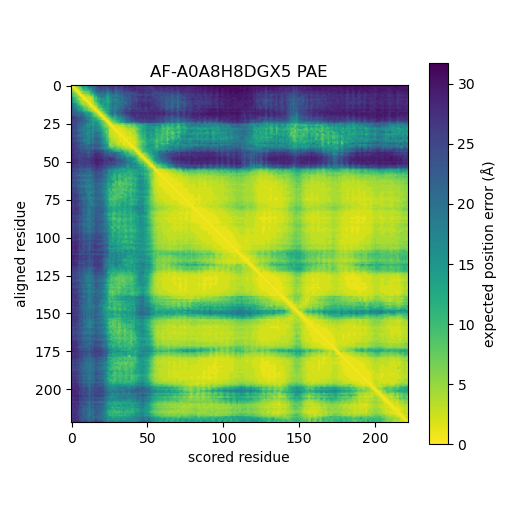.00 94.50 185 SER A CA 1
ATOM 1418 C C . SER A 1 185 ? -1.661 -6.862 -3.813 1.00 94.50 185 SER A C 1
ATOM 1420 O O . SER A 1 185 ? -2.559 -7.519 -3.287 1.00 94.50 185 SER A O 1
ATOM 1422 N N . GLY A 1 186 ? -0.770 -6.173 -3.092 1.00 95.44 186 GLY A N 1
ATOM 1423 C CA . GLY A 1 186 ? -0.813 -6.051 -1.631 1.00 95.44 186 GLY A CA 1
ATOM 1424 C C . GLY A 1 186 ? -2.078 -5.368 -1.132 1.00 95.44 186 GLY A C 1
ATOM 1425 O O . GLY A 1 186 ? -2.799 -5.928 -0.308 1.00 95.44 186 GLY A O 1
ATOM 1426 N N . LEU A 1 187 ? -2.403 -4.202 -1.694 1.00 95.56 187 LEU A N 1
ATOM 1427 C CA . LEU A 1 187 ? -3.624 -3.464 -1.375 1.00 95.56 187 LEU A CA 1
ATOM 1428 C C . LEU A 1 187 ? -4.873 -4.320 -1.627 1.00 95.56 187 LEU A C 1
ATOM 1430 O O . LEU A 1 187 ? -5.728 -4.430 -0.747 1.00 95.56 187 LEU A O 1
ATOM 1434 N N . MET A 1 188 ? -4.956 -4.968 -2.791 1.00 96.31 188 MET A N 1
ATOM 1435 C CA . MET A 1 188 ? -6.096 -5.808 -3.158 1.00 96.31 188 MET A CA 1
ATOM 1436 C C . MET A 1 188 ? -6.227 -7.027 -2.241 1.00 96.31 188 MET A C 1
ATOM 1438 O O . MET A 1 188 ? -7.307 -7.301 -1.720 1.00 96.31 188 MET A O 1
ATOM 1442 N N . THR A 1 189 ? -5.123 -7.734 -1.989 1.00 96.75 189 THR A N 1
ATOM 1443 C CA . THR A 1 189 ? -5.098 -8.905 -1.103 1.00 96.75 189 THR A CA 1
ATOM 1444 C C . THR A 1 189 ? -5.534 -8.530 0.310 1.00 96.75 189 THR A C 1
ATOM 1446 O O . THR A 1 189 ? -6.361 -9.216 0.910 1.00 96.75 189 THR A O 1
ATOM 1449 N N . SER A 1 190 ? -5.017 -7.425 0.846 1.00 96.69 190 SER A N 1
ATOM 1450 C CA . SER A 1 190 ? -5.377 -6.951 2.179 1.00 96.69 190 SER A CA 1
ATOM 1451 C C . SER A 1 190 ? -6.825 -6.488 2.267 1.00 96.69 190 SER A C 1
ATOM 1453 O O . SER A 1 190 ? -7.482 -6.780 3.265 1.00 96.69 190 SER A O 1
ATOM 1455 N N . TRP A 1 191 ? -7.350 -5.828 1.229 1.00 96.25 191 TRP A N 1
ATOM 1456 C CA . TRP A 1 191 ? -8.771 -5.492 1.161 1.00 96.25 191 TRP A CA 1
ATOM 1457 C C . TRP A 1 191 ? -9.630 -6.756 1.192 1.00 96.25 191 TRP A C 1
ATOM 1459 O O . TRP A 1 191 ? -10.487 -6.870 2.063 1.00 96.25 191 TRP A O 1
ATOM 1469 N N . VAL A 1 192 ? -9.349 -7.740 0.331 1.00 96.06 192 VAL A N 1
ATOM 1470 C CA . VAL A 1 192 ? -10.067 -9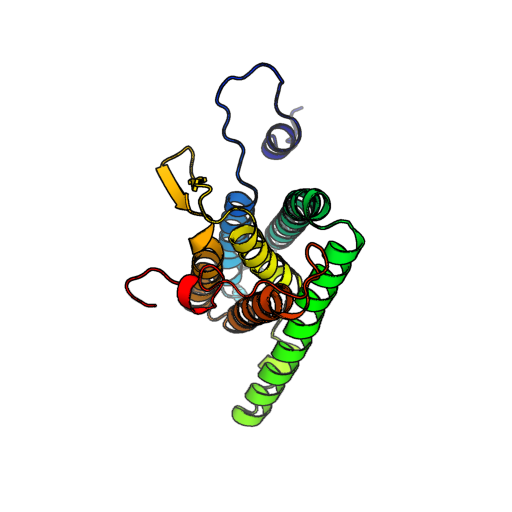.026 0.310 1.00 96.06 192 VAL A CA 1
ATOM 1471 C C . VAL A 1 192 ? -9.997 -9.719 1.673 1.00 96.06 192 VAL A C 1
ATOM 1473 O O . VAL A 1 192 ? -11.020 -10.169 2.194 1.00 96.06 192 VAL A O 1
ATOM 1476 N N . TYR A 1 193 ? -8.813 -9.772 2.287 1.00 95.62 193 TYR A N 1
ATOM 1477 C CA . TYR A 1 193 ? -8.626 -10.397 3.592 1.00 95.62 193 TYR A CA 1
ATOM 1478 C C . TYR A 1 193 ? -9.487 -9.735 4.675 1.00 95.62 193 TYR A C 1
ATOM 1480 O O . TYR A 1 193 ? -10.244 -10.420 5.361 1.00 95.62 193 TYR A O 1
ATOM 1488 N N . VAL A 1 194 ? -9.422 -8.409 4.816 1.00 94.31 194 VAL A N 1
ATOM 1489 C CA . VAL A 1 194 ? -10.180 -7.683 5.850 1.00 94.31 194 VAL A CA 1
ATOM 1490 C C . VAL A 1 194 ? -11.686 -7.723 5.569 1.00 94.31 194 VAL A C 1
ATOM 1492 O O . VAL A 1 194 ? -12.483 -7.917 6.486 1.00 94.31 194 VAL A O 1
ATOM 1495 N N . ARG A 1 195 ? -12.084 -7.602 4.299 1.00 93.25 195 ARG A N 1
ATOM 1496 C CA . ARG A 1 195 ? -13.484 -7.556 3.860 1.00 93.25 195 ARG A CA 1
ATOM 1497 C C . ARG A 1 195 ? -14.209 -8.894 4.019 1.00 93.25 195 ARG A C 1
ATOM 1499 O O . ARG A 1 195 ? -15.413 -8.896 4.272 1.00 93.25 195 ARG A O 1
ATOM 1506 N N . PHE A 1 196 ? -13.516 -10.025 3.861 1.00 92.50 196 PHE A N 1
ATOM 1507 C CA . PHE A 1 196 ? -14.171 -11.341 3.787 1.00 92.50 196 PHE A CA 1
ATOM 1508 C C . PHE A 1 196 ? -13.652 -12.389 4.776 1.00 92.50 196 PHE A C 1
ATOM 1510 O O . PHE A 1 196 ? -14.427 -13.252 5.189 1.00 92.50 196 PHE A O 1
ATOM 1517 N N . PHE A 1 197 ? -12.375 -12.340 5.159 1.00 90.94 197 PHE A N 1
ATOM 1518 C CA . PHE A 1 197 ? -11.727 -13.430 5.899 1.00 90.94 197 PHE A CA 1
ATOM 1519 C C . PHE A 1 197 ? -11.454 -13.106 7.367 1.00 90.94 197 PHE A C 1
ATOM 1521 O O . PHE A 1 197 ? -11.594 -13.993 8.210 1.00 90.94 197 PHE A O 1
ATOM 1528 N N . ARG A 1 198 ? -11.096 -11.857 7.690 1.00 89.69 198 ARG A N 1
ATOM 1529 C CA . ARG A 1 198 ? -10.779 -11.444 9.062 1.00 89.69 198 ARG A CA 1
ATOM 1530 C C . ARG A 1 198 ? -11.983 -11.648 9.979 1.0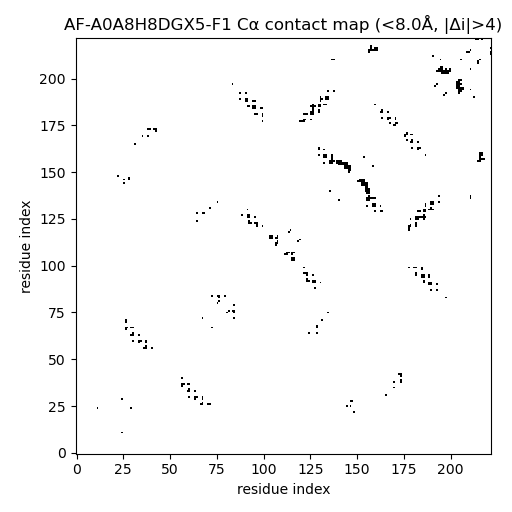0 89.69 198 ARG A C 1
ATOM 1532 O O . ARG A 1 198 ? -13.077 -11.183 9.677 1.00 89.69 198 ARG A O 1
ATOM 1539 N N . MET A 1 199 ? -11.784 -12.299 11.120 1.00 83.94 199 MET A N 1
ATOM 1540 C CA . MET A 1 199 ? -12.836 -12.453 12.125 1.00 83.94 199 MET A CA 1
ATOM 1541 C C . MET A 1 199 ? -12.903 -11.208 13.018 1.00 83.94 199 MET A C 1
ATOM 1543 O O . MET A 1 199 ? -11.879 -10.749 13.522 1.00 83.94 199 MET A O 1
ATOM 1547 N N . GLN A 1 200 ? -14.102 -10.675 13.231 1.00 79.81 200 GLN A N 1
ATOM 1548 C CA . GLN A 1 200 ? -14.365 -9.588 14.167 1.00 79.81 200 GLN A CA 1
ATOM 1549 C C . GLN A 1 200 ? -15.671 -9.874 14.913 1.00 79.81 200 GLN A C 1
ATOM 1551 O O . GLN A 1 200 ? -16.719 -10.030 14.291 1.00 79.81 200 GLN A O 1
ATOM 1556 N N . ASP A 1 201 ? -15.588 -9.981 16.241 1.00 78.25 201 ASP A N 1
ATOM 1557 C CA . ASP A 1 201 ? -16.738 -10.113 17.149 1.00 78.25 201 ASP A CA 1
ATOM 1558 C C . ASP A 1 201 ? -17.716 -11.247 16.779 1.00 78.25 201 ASP A C 1
ATOM 1560 O O . ASP A 1 201 ? -18.932 -11.119 16.868 1.00 78.25 201 ASP A O 1
ATOM 1564 N N . GLY A 1 202 ? -17.173 -12.385 16.327 1.00 79.31 202 GLY A N 1
ATOM 1565 C CA . GLY A 1 202 ? -17.951 -13.562 15.910 1.00 79.31 202 GLY A CA 1
ATOM 1566 C C . GLY A 1 202 ? -18.479 -13.508 14.471 1.00 79.31 202 GLY A C 1
ATOM 1567 O O . GLY A 1 202 ? -18.950 -14.521 13.954 1.00 79.31 202 GLY A O 1
ATOM 1568 N N . THR A 1 203 ? -18.334 -12.373 13.788 1.00 82.69 203 THR A N 1
ATOM 1569 C CA . THR A 1 203 ? -18.657 -12.190 12.368 1.00 82.69 203 THR A CA 1
ATOM 1570 C C . THR A 1 203 ? -17.411 -12.199 11.484 1.00 82.69 203 THR A C 1
ATOM 1572 O O . THR A 1 203 ? -16.372 -11.636 11.820 1.00 82.69 203 THR A O 1
ATOM 1575 N N . ARG A 1 204 ? -17.504 -12.850 10.317 1.00 86.69 204 ARG A N 1
ATOM 1576 C CA . ARG A 1 204 ? -16.420 -12.879 9.321 1.00 86.69 204 ARG A CA 1
ATOM 1577 C C . ARG A 1 204 ? -16.519 -11.701 8.359 1.00 86.69 204 ARG A C 1
ATOM 1579 O O . ARG A 1 204 ? -17.519 -11.593 7.638 1.00 86.69 204 ARG A O 1
ATOM 1586 N N . GLY A 1 205 ? -15.439 -10.929 8.304 1.00 88.25 205 GLY A N 1
ATOM 1587 C CA . GLY A 1 205 ? -15.209 -9.807 7.409 1.00 88.25 205 GLY A CA 1
ATOM 1588 C C . GLY A 1 205 ? -16.002 -8.557 7.780 1.00 88.25 205 GLY A C 1
ATOM 1589 O O . GLY A 1 205 ? -17.022 -8.632 8.463 1.00 88.25 205 GLY A O 1
ATOM 1590 N N . ASP A 1 206 ? -15.560 -7.408 7.279 1.00 87.19 206 ASP A N 1
ATOM 1591 C CA . ASP A 1 206 ? -16.381 -6.196 7.275 1.00 87.19 206 ASP A CA 1
ATOM 1592 C C . ASP A 1 206 ? -17.296 -6.195 6.046 1.00 87.19 206 ASP A C 1
ATOM 1594 O O . ASP A 1 206 ? -16.802 -6.321 4.930 1.00 87.19 206 ASP A O 1
ATOM 1598 N N . ARG A 1 207 ? -18.621 -6.074 6.226 1.00 84.31 207 ARG A N 1
ATOM 1599 C CA . ARG A 1 207 ? -19.589 -5.958 5.118 1.00 84.31 207 ARG A CA 1
ATOM 1600 C C . ARG A 1 207 ? -20.071 -4.549 4.806 1.00 84.31 207 ARG A C 1
ATOM 1602 O O . ARG A 1 207 ? -20.902 -4.392 3.916 1.00 84.31 207 ARG A O 1
ATOM 1609 N N . SER A 1 208 ? -19.525 -3.554 5.484 1.00 86.69 208 SER A N 1
ATOM 1610 C CA . SER A 1 208 ? -19.930 -2.169 5.330 1.00 86.69 208 SER A CA 1
ATOM 1611 C C . SER A 1 208 ? -19.595 -1.609 3.942 1.00 86.69 208 SER A C 1
ATOM 1613 O O . SER A 1 208 ? -18.555 -1.911 3.346 1.00 86.69 208 SER A O 1
ATOM 1615 N N . GLU A 1 209 ? -20.480 -0.751 3.432 1.00 85.00 209 GLU A N 1
ATOM 1616 C CA . GLU A 1 209 ? -20.223 0.050 2.226 1.00 85.00 209 GLU A CA 1
ATOM 1617 C C . GLU A 1 209 ? -19.108 1.080 2.458 1.00 85.00 209 GLU A C 1
ATOM 1619 O O . GLU A 1 209 ? -18.361 1.429 1.542 1.00 85.00 209 GLU A O 1
ATOM 1624 N N . THR A 1 210 ? -18.924 1.503 3.714 1.00 85.44 210 THR A N 1
ATOM 1625 C CA . THR A 1 210 ? -17.826 2.380 4.144 1.00 85.44 210 THR A CA 1
ATOM 1626 C C . THR A 1 210 ? -16.444 1.759 3.936 1.00 85.44 210 THR A C 1
ATOM 1628 O O . THR A 1 210 ? -15.462 2.489 3.801 1.00 85.44 210 THR A O 1
ATOM 1631 N N . PHE A 1 211 ? -16.361 0.427 3.861 1.00 90.25 211 PHE A N 1
ATOM 1632 C CA . PHE A 1 211 ? -15.145 -0.319 3.535 1.00 90.25 211 PHE A CA 1
ATOM 1633 C C . PHE A 1 211 ? -15.229 -1.033 2.166 1.00 90.25 211 PHE A C 1
ATOM 1635 O O . PHE A 1 211 ? -14.588 -2.058 1.911 1.00 90.25 211 PHE A O 1
ATOM 1642 N N . SER A 1 212 ? -16.014 -0.491 1.232 1.00 90.81 212 SER A N 1
ATOM 1643 C CA . SER A 1 212 ? -15.972 -0.897 -0.179 1.00 90.81 212 SER A CA 1
ATOM 1644 C C . SER A 1 212 ? -14.615 -0.573 -0.819 1.00 90.81 212 SER A C 1
ATOM 1646 O O . SER A 1 212 ? -13.929 0.355 -0.392 1.00 90.81 212 SER A O 1
ATOM 1648 N N . PHE A 1 213 ? -14.227 -1.292 -1.876 1.00 88.44 213 PHE A N 1
ATOM 1649 C CA . PHE A 1 213 ? -13.002 -0.974 -2.622 1.00 88.44 213 PHE A CA 1
ATOM 1650 C C . PHE A 1 213 ? -13.068 0.424 -3.257 1.00 88.44 213 PHE A C 1
ATOM 1652 O O . PHE A 1 213 ? -12.103 1.178 -3.180 1.00 88.44 213 PHE A O 1
ATOM 1659 N N . ALA A 1 214 ? -14.228 0.810 -3.801 1.00 88.75 214 ALA A N 1
ATOM 1660 C CA . ALA A 1 214 ? -14.440 2.125 -4.411 1.00 88.75 214 ALA A CA 1
ATOM 1661 C C . ALA A 1 214 ? -14.135 3.269 -3.433 1.00 88.75 214 ALA A C 1
ATOM 1663 O O . ALA A 1 214 ? -13.444 4.221 -3.782 1.00 88.75 214 ALA A O 1
ATOM 1664 N N . SER A 1 215 ? -14.511 3.128 -2.158 1.00 87.62 215 SER A N 1
ATOM 1665 C CA . SER A 1 215 ? -14.264 4.172 -1.155 1.00 87.62 215 SER A CA 1
ATOM 1666 C C . SER A 1 215 ? -12.776 4.444 -0.871 1.00 87.62 215 SER A C 1
ATOM 1668 O O . SER A 1 215 ? -12.449 5.305 -0.052 1.00 87.62 215 SER A O 1
ATOM 1670 N N . PHE A 1 216 ? -11.844 3.656 -1.427 1.00 86.56 216 PHE A N 1
ATOM 1671 C CA . PHE A 1 216 ? -10.395 3.857 -1.278 1.00 86.56 216 PHE A CA 1
ATOM 1672 C C . PHE A 1 216 ? -9.940 5.090 -2.056 1.00 86.56 216 PHE A C 1
ATOM 1674 O O . PHE A 1 216 ? -8.962 5.729 -1.670 1.00 86.56 216 PHE A O 1
ATOM 1681 N N . PHE A 1 217 ? -10.670 5.431 -3.114 1.00 86.38 217 PHE A N 1
ATOM 1682 C CA . PHE A 1 217 ? -10.370 6.528 -4.011 1.00 86.38 217 PHE A CA 1
ATOM 1683 C C . PHE A 1 217 ? -11.111 7.810 -3.584 1.00 86.38 217 PHE A C 1
ATOM 1685 O O . PHE A 1 217 ? -12.127 7.735 -2.891 1.00 86.38 217 PHE A O 1
ATOM 1692 N N . PRO A 1 218 ? -10.618 9.010 -3.935 1.00 83.75 218 PRO A N 1
ATOM 1693 C CA . PRO A 1 218 ? -11.360 10.258 -3.750 1.00 83.75 218 PRO A CA 1
ATOM 1694 C C . PRO A 1 218 ? -12.697 10.252 -4.499 1.00 83.75 218 PRO A C 1
ATOM 1696 O O . PRO A 1 218 ? -12.768 9.708 -5.593 1.00 83.75 218 PRO A O 1
ATOM 1699 N N . GLU A 1 219 ? -13.718 10.922 -3.954 1.00 83.94 219 GLU A N 1
ATOM 1700 C CA . GLU A 1 219 ? -15.101 10.944 -4.484 1.00 83.94 219 GLU A CA 1
ATOM 1701 C C . GLU A 1 219 ? -15.208 11.298 -5.976 1.00 83.94 219 GLU A C 1
ATOM 1703 O O . GLU A 1 219 ? -16.104 10.820 -6.657 1.00 83.94 219 GLU A O 1
ATOM 1708 N N . LEU A 1 220 ? -14.272 12.090 -6.505 1.00 83.44 220 LEU A N 1
ATOM 1709 C CA . LEU A 1 220 ? -14.224 12.465 -7.922 1.00 83.44 220 LEU A CA 1
ATOM 1710 C C . LEU A 1 220 ? -13.986 11.280 -8.875 1.00 83.44 220 LEU A C 1
ATOM 1712 O O . LEU A 1 220 ? -14.240 11.413 -10.068 1.00 83.44 220 LEU A O 1
ATOM 1716 N N . ILE A 1 221 ? -13.434 10.172 -8.374 1.00 83.00 221 ILE A N 1
ATOM 1717 C CA . ILE A 1 221 ? -13.021 9.009 -9.171 1.00 83.00 221 ILE A CA 1
ATOM 1718 C C . ILE A 1 221 ? -13.557 7.675 -8.613 1.00 83.00 221 ILE A C 1
ATOM 1720 O O . ILE A 1 221 ? -13.041 6.623 -8.988 1.00 83.00 221 ILE A O 1
ATOM 1724 N N . GLN A 1 222 ? -14.527 7.721 -7.690 1.00 81.12 222 GLN A N 1
ATOM 1725 C CA . GLN A 1 222 ? -15.246 6.534 -7.193 1.00 81.12 222 GLN A CA 1
ATOM 1726 C C . GLN A 1 222 ? -16.296 6.076 -8.203 1.00 81.12 222 GLN A C 1
ATOM 1728 O O . GLN A 1 222 ? -16.447 4.842 -8.338 1.00 81.12 222 GLN A O 1
#